Protein AF-0000000069874313 (afdb_homodimer)

Solvent-accessible surface area (backbone atoms only — not comparable to full-atom values): 11033 Å² total; per-residue (Å²): 116,42,43,82,48,43,82,88,44,32,58,64,68,41,37,63,24,93,46,32,26,40,39,36,34,32,48,93,88,35,65,58,28,60,68,40,44,64,53,50,30,48,47,20,62,75,30,59,95,45,34,47,32,27,35,31,48,39,85,84,27,51,66,56,29,59,58,68,33,55,81,59,71,20,27,37,36,34,29,44,77,50,20,69,47,32,40,43,64,44,78,65,54,65,68,60,51,48,63,70,46,53,86,66,100,116,43,42,80,46,43,82,88,44,33,57,66,69,45,36,63,24,94,48,31,27,38,39,36,34,32,47,92,87,34,66,58,26,59,67,38,43,64,51,51,28,48,48,20,61,75,29,57,93,48,33,46,31,28,34,31,49,38,86,85,26,50,66,57,28,58,59,68,36,54,82,58,72,19,28,38,38,34,28,44,77,50,20,68,48,32,41,42,66,45,79,64,53,65,68,59,52,50,63,70,46,54,86,64,98

Radius of gyration: 16.77 Å; Cα contacts (8 Å, |Δi|>4): 414; chains: 2; bounding box: 39×45×38 Å

Structure (mmCIF, N/CA/C/O backbone):
data_AF-0000000069874313-model_v1
#
loop_
_entity.id
_entity.type
_entity.pdbx_description
1 polymer Thioredoxin
#
loop_
_atom_site.group_PDB
_atom_site.id
_atom_site.type_symbol
_atom_site.label_atom_id
_atom_site.label_alt_id
_atom_site.label_comp_id
_atom_site.label_asym_id
_atom_site.label_entity_id
_atom_site.label_seq_id
_atom_site.pdbx_PDB_ins_code
_atom_site.Cartn_x
_atom_site.Cartn_y
_atom_site.Cartn_z
_atom_site.occupancy
_atom_site.B_iso_or_equiv
_atom_site.auth_seq_id
_atom_site.auth_comp_id
_atom_site.auth_asym_id
_atom_site.auth_atom_id
_atom_site.pdbx_PDB_model_num
ATOM 1 N N . MET A 1 1 ? -1.985 19.922 13.414 1 88.88 1 MET A N 1
ATOM 2 C CA . MET A 1 1 ? -2.658 19.438 12.219 1 88.88 1 MET A CA 1
ATOM 3 C C . MET A 1 1 ? -1.706 18.609 11.359 1 88.88 1 MET A C 1
ATOM 5 O O . MET A 1 1 ? -0.507 18.891 11.312 1 88.88 1 MET A O 1
ATOM 9 N N . ALA A 1 2 ? -2.141 17.625 10.844 1 95.88 2 ALA A N 1
ATOM 10 C CA . ALA A 1 2 ? -1.281 16.75 10.039 1 95.88 2 ALA A CA 1
ATOM 11 C C . ALA A 1 2 ? -0.849 17.453 8.758 1 95.88 2 ALA A C 1
ATOM 13 O O . ALA A 1 2 ? -1.537 18.359 8.273 1 95.88 2 ALA A O 1
ATOM 14 N N . ASN A 1 3 ? 0.256 17.125 8.211 1 98.44 3 ASN A N 1
ATOM 15 C CA . ASN A 1 3 ? 0.74 17.641 6.941 1 98.44 3 ASN A CA 1
ATOM 16 C C . ASN A 1 3 ? -0.204 17.297 5.793 1 98.44 3 ASN A C 1
ATOM 18 O O . ASN A 1 3 ? -0.891 16.281 5.84 1 98.44 3 ASN A O 1
ATOM 22 N N . VAL A 1 4 ? -0.192 18.234 4.84 1 98.44 4 VAL A N 1
ATOM 23 C CA . VAL A 1 4 ? -0.989 17.984 3.645 1 98.44 4 VAL A CA 1
ATOM 24 C C . VAL A 1 4 ? -0.072 17.625 2.477 1 98.44 4 VAL A C 1
ATOM 26 O O . VAL A 1 4 ? 0.787 18.422 2.088 1 98.44 4 VAL A O 1
ATOM 29 N N . PHE A 1 5 ? -0.215 16.469 1.985 1 98.75 5 PHE A N 1
ATOM 30 C CA . PHE A 1 5 ? 0.558 15.992 0.84 1 98.75 5 PHE A CA 1
ATOM 31 C C . PHE A 1 5 ? -0.282 16.031 -0.431 1 98.75 5 PHE A C 1
ATOM 33 O O . PHE A 1 5 ? -1.495 15.82 -0.387 1 98.75 5 PHE A O 1
ATOM 40 N N . SER A 1 6 ? 0.375 16.359 -1.524 1 98.56 6 SER A N 1
ATOM 41 C CA . SER A 1 6 ? -0.213 16.438 -2.857 1 98.56 6 SER A CA 1
ATOM 42 C C . SER A 1 6 ? 0.75 15.922 -3.92 1 98.56 6 SER A C 1
ATOM 44 O O . SER A 1 6 ? 1.909 15.625 -3.623 1 98.56 6 SER A O 1
ATOM 46 N N . GLU A 1 7 ? 0.287 15.742 -5.102 1 98 7 GLU A N 1
ATOM 47 C CA . GLU A 1 7 ? 1.144 15.359 -6.219 1 98 7 GLU A CA 1
ATOM 48 C C . GLU A 1 7 ? 2.297 16.344 -6.395 1 98 7 GLU A C 1
ATOM 50 O O . GLU A 1 7 ? 3.387 15.953 -6.82 1 98 7 GLU A O 1
ATOM 55 N N . ALA A 1 8 ? 2.152 17.594 -5.977 1 97.69 8 ALA A N 1
ATOM 56 C CA . ALA A 1 8 ? 3.148 18.656 -6.168 1 97.69 8 ALA A CA 1
ATOM 57 C C . ALA A 1 8 ? 4.305 18.5 -5.184 1 97.69 8 ALA A C 1
ATOM 59 O O . ALA A 1 8 ? 5.441 18.844 -5.496 1 97.69 8 ALA A O 1
ATOM 60 N N . ASN A 1 9 ? 4.059 17.984 -4.055 1 98.5 9 ASN A N 1
ATOM 61 C CA . ASN A 1 9 ? 5.109 18.016 -3.041 1 98.5 9 ASN A CA 1
ATOM 62 C C . ASN A 1 9 ? 5.445 16.625 -2.523 1 98.5 9 ASN A C 1
ATOM 64 O O . ASN A 1 9 ? 6.352 16.469 -1.703 1 98.5 9 ASN A O 1
ATOM 68 N N . PHE A 1 10 ? 4.77 15.656 -2.994 1 98.5 10 PHE A N 1
ATOM 69 C CA . PHE A 1 10 ? 4.867 14.305 -2.453 1 98.5 10 PHE A CA 1
ATOM 70 C C . PHE A 1 10 ? 6.301 13.805 -2.514 1 98.5 10 PHE A C 1
ATOM 72 O O . PHE A 1 10 ? 6.793 13.188 -1.562 1 98.5 10 PHE A O 1
ATOM 79 N N . GLU A 1 11 ? 7.02 13.945 -3.648 1 97.38 11 GLU A N 1
ATOM 80 C CA . GLU A 1 11 ? 8.398 13.5 -3.783 1 97.38 11 GLU A CA 1
ATOM 81 C C . GLU A 1 11 ? 9.281 14.094 -2.689 1 97.38 11 GLU A C 1
ATOM 83 O O . GLU A 1 11 ? 9.977 13.359 -1.975 1 97.38 11 GLU A O 1
ATOM 88 N N . ASP A 1 12 ? 9.297 15.328 -2.457 1 98.19 12 ASP A N 1
ATOM 89 C CA . ASP A 1 12 ? 10.156 16.031 -1.505 1 98.19 12 ASP A CA 1
ATOM 90 C C . ASP A 1 12 ? 9.742 15.727 -0.067 1 98.19 12 ASP A C 1
ATOM 92 O O . ASP A 1 12 ? 10.586 15.477 0.792 1 98.19 12 ASP A O 1
ATOM 96 N N . GLU A 1 13 ? 8.383 15.688 0.189 1 98.5 13 GLU A N 1
ATOM 97 C CA . GLU A 1 13 ? 7.898 15.602 1.564 1 98.5 13 GLU A CA 1
ATOM 98 C C . GLU A 1 13 ? 7.848 14.148 2.041 1 98.5 13 GLU A C 1
ATOM 100 O O . GLU A 1 13 ? 7.957 13.883 3.24 1 98.5 13 GLU A O 1
ATOM 105 N N . VAL A 1 14 ? 7.715 13.281 1.061 1 98.31 14 VAL A N 1
ATOM 106 C CA . VAL A 1 14 ? 7.469 11.898 1.468 1 98.31 14 VAL A CA 1
ATOM 107 C C . VAL A 1 14 ? 8.602 11.008 0.967 1 98.31 14 VAL A C 1
ATOM 109 O O . VAL A 1 14 ? 9.32 10.391 1.764 1 98.31 14 VAL A O 1
ATOM 112 N N . LEU A 1 15 ? 8.875 11.016 -0.323 1 96.75 15 LEU A N 1
ATOM 113 C CA . LEU A 1 15 ? 9.82 10.062 -0.895 1 96.75 15 LEU A CA 1
ATOM 114 C C . LEU A 1 15 ? 11.25 10.414 -0.505 1 96.75 15 LEU A C 1
ATOM 116 O O . LEU A 1 15 ? 12.078 9.523 -0.304 1 96.75 15 LEU A O 1
ATOM 120 N N . LYS A 1 16 ? 11.594 11.688 -0.357 1 97.69 16 LYS A N 1
ATOM 121 C CA . LYS A 1 16 ? 12.953 12.125 -0.055 1 97.69 16 LYS A CA 1
ATOM 122 C C . LYS A 1 16 ? 13.094 12.508 1.416 1 97.69 16 LYS A C 1
ATOM 124 O O . LYS A 1 16 ? 14.109 13.086 1.819 1 97.69 16 LYS A O 1
ATOM 129 N N . SER A 1 17 ? 12.039 12.203 2.156 1 98.19 17 SER A N 1
ATOM 130 C CA . SER A 1 17 ? 12.117 12.516 3.58 1 98.19 17 SER A CA 1
ATOM 131 C C . SER A 1 17 ? 13.242 11.742 4.258 1 98.19 17 SER A C 1
ATOM 133 O O . SER A 1 17 ? 13.445 10.562 3.975 1 98.19 17 SER A O 1
ATOM 135 N N . ASP A 1 18 ? 13.852 12.352 5.27 1 97.69 18 ASP A N 1
ATOM 136 C CA . ASP A 1 18 ? 14.938 11.734 6.023 1 97.69 18 ASP A CA 1
ATOM 137 C C . ASP A 1 18 ? 14.398 10.867 7.156 1 97.69 18 ASP A C 1
ATOM 139 O O . ASP A 1 18 ? 15.141 10.094 7.762 1 97.69 18 ASP A O 1
ATOM 143 N N . ILE A 1 19 ? 13.164 11.055 7.488 1 98.5 19 ILE A N 1
ATOM 144 C CA . ILE A 1 19 ? 12.516 10.25 8.516 1 98.5 19 ILE A CA 1
ATOM 145 C C . ILE A 1 19 ? 11.312 9.516 7.922 1 98.5 19 ILE A C 1
ATOM 147 O O . ILE A 1 19 ? 10.805 9.898 6.867 1 98.5 19 ILE A O 1
ATOM 151 N N . PRO A 1 20 ? 10.758 8.469 8.539 1 98.75 20 PRO A N 1
ATOM 152 C CA . PRO A 1 20 ? 9.562 7.773 8.039 1 98.75 20 PRO A CA 1
ATOM 153 C C . PRO A 1 20 ? 8.336 8.672 7.984 1 98.75 20 PRO A C 1
ATOM 155 O O . PRO A 1 20 ? 8.219 9.617 8.773 1 98.75 20 PRO A O 1
ATOM 158 N N . VAL A 1 21 ? 7.512 8.344 7.059 1 98.88 21 VAL A N 1
ATOM 159 C CA . VAL A 1 21 ? 6.305 9.148 6.879 1 98.88 21 VAL A CA 1
ATOM 160 C C . VAL A 1 21 ? 5.074 8.242 6.926 1 98.88 21 VAL A C 1
ATOM 162 O O . VAL A 1 21 ? 5.047 7.188 6.285 1 98.88 21 VAL A O 1
ATOM 165 N N . LEU A 1 22 ? 4.094 8.586 7.75 1 98.88 22 LEU A N 1
ATOM 166 C CA . LEU A 1 22 ? 2.752 8.008 7.703 1 98.88 22 LEU A CA 1
ATOM 167 C C . LEU A 1 22 ? 1.828 8.859 6.836 1 98.88 22 LEU A C 1
ATOM 169 O O . LEU A 1 22 ? 1.624 10.039 7.109 1 98.88 22 LEU A O 1
ATOM 173 N N . VAL A 1 23 ? 1.26 8.234 5.766 1 98.81 23 VAL A N 1
ATOM 174 C CA . VAL A 1 23 ? 0.388 8.938 4.828 1 98.81 23 VAL A CA 1
ATOM 175 C C . VAL A 1 23 ? -1.031 8.391 4.93 1 98.81 23 VAL A C 1
ATOM 177 O O . VAL A 1 23 ? -1.259 7.195 4.699 1 98.81 23 VAL A O 1
ATOM 180 N N . ASP A 1 24 ? -1.986 9.211 5.293 1 98.88 24 ASP A N 1
ATOM 181 C CA . ASP A 1 24 ? -3.404 8.875 5.355 1 98.88 24 ASP A CA 1
ATOM 182 C C . ASP A 1 24 ? -4.129 9.297 4.078 1 98.88 24 ASP A C 1
ATOM 184 O O . ASP A 1 24 ? -4.258 10.492 3.799 1 98.88 24 ASP A O 1
ATOM 188 N N . PHE A 1 25 ? -4.562 8.352 3.273 1 98.88 25 PHE A N 1
ATOM 189 C CA . PHE A 1 25 ? -5.438 8.625 2.139 1 98.88 25 PHE A CA 1
ATOM 190 C C . PHE A 1 25 ? -6.891 8.703 2.582 1 98.88 25 PHE A C 1
ATOM 192 O O . PHE A 1 25 ? -7.434 7.742 3.129 1 98.88 25 PHE A O 1
ATOM 199 N N . TRP A 1 26 ? -7.512 9.82 2.279 1 98.56 26 TRP A N 1
ATOM 200 C CA . TRP A 1 26 ? -8.828 10.125 2.832 1 98.56 26 TRP A CA 1
ATOM 201 C C . TRP A 1 26 ? -9.672 10.914 1.834 1 98.56 26 TRP A C 1
ATOM 203 O O . TRP A 1 26 ? -9.188 11.281 0.759 1 98.56 26 TRP A O 1
ATOM 213 N N . ALA A 1 27 ? -10.992 11.086 2.158 1 98.69 27 ALA A N 1
ATOM 214 C CA . ALA A 1 27 ? -11.914 11.969 1.449 1 98.69 27 ALA A CA 1
ATOM 215 C C . ALA A 1 27 ? -12.977 12.523 2.391 1 98.69 27 ALA A C 1
ATOM 217 O O . ALA A 1 27 ? -13.211 11.961 3.465 1 98.69 27 ALA A O 1
ATOM 218 N N . THR A 1 28 ? -13.57 13.633 1.955 1 97.56 28 THR A N 1
ATOM 219 C CA . THR A 1 28 ? -14.578 14.281 2.783 1 97.56 28 THR A CA 1
ATOM 220 C C . THR A 1 28 ? -15.836 13.43 2.877 1 97.56 28 THR A C 1
ATOM 222 O O . THR A 1 28 ? -16.562 13.508 3.867 1 97.56 28 THR A O 1
ATOM 225 N N . TRP A 1 29 ? -16.156 12.594 1.882 1 98.12 29 TRP A N 1
ATOM 226 C CA . TRP A 1 29 ? -17.375 11.797 1.797 1 98.12 29 TRP A CA 1
ATOM 227 C C . TRP A 1 29 ? -17.188 10.445 2.475 1 98.12 29 TRP A C 1
ATOM 229 O O . TRP A 1 29 ? -18.094 9.609 2.471 1 98.12 29 TRP A O 1
ATOM 239 N N . CYS A 1 30 ? -16.141 10.266 3.008 1 98.06 30 CYS A N 1
ATOM 240 C CA . CYS A 1 30 ? -15.844 8.977 3.621 1 98.06 30 CYS A CA 1
ATOM 241 C C . CYS A 1 30 ? -16.047 9.031 5.129 1 98.06 30 CYS A C 1
ATOM 243 O O . CYS A 1 30 ? -15.234 9.617 5.848 1 98.06 30 CYS A O 1
ATOM 245 N N . GLY A 1 31 ? -17 8.367 5.695 1 98.06 31 GLY A N 1
ATOM 246 C CA . GLY A 1 31 ? -17.344 8.367 7.109 1 98.06 31 GLY A CA 1
ATOM 247 C C . GLY A 1 31 ? -16.234 7.848 7.996 1 98.06 31 GLY A C 1
ATOM 248 O O . GLY A 1 31 ? -15.789 8.539 8.914 1 98.06 31 GLY A O 1
ATOM 249 N N . PRO A 1 32 ? -15.805 6.676 7.738 1 98.31 32 PRO A N 1
ATOM 250 C CA . PRO A 1 32 ? -14.688 6.16 8.531 1 98.31 32 PRO A CA 1
ATOM 251 C C . PRO A 1 32 ? -13.469 7.082 8.492 1 98.31 32 PRO A C 1
ATOM 253 O O . PRO A 1 32 ? -12.742 7.191 9.484 1 98.31 32 PRO A O 1
ATOM 256 N N . CYS A 1 33 ? -13.125 7.68 7.379 1 98.56 33 CYS A N 1
ATOM 257 C CA . CYS A 1 33 ? -12.031 8.641 7.309 1 98.56 33 CYS A CA 1
ATOM 258 C C . CYS A 1 33 ? -12.219 9.758 8.328 1 98.56 33 CYS A C 1
ATOM 260 O O . CYS A 1 33 ? -11.266 10.156 9.008 1 98.56 33 CYS A O 1
ATOM 262 N N . ARG A 1 34 ? -13.352 10.188 8.305 1 98 34 ARG A N 1
ATOM 263 C CA . ARG A 1 34 ? -13.633 11.25 9.266 1 98 34 ARG A CA 1
ATOM 264 C C . ARG A 1 34 ? -13.492 10.742 10.703 1 98 34 ARG A C 1
ATOM 266 O O . ARG A 1 34 ? -13.07 11.484 11.586 1 98 34 ARG A O 1
ATOM 273 N N . MET A 1 35 ? -13.805 9.523 10.93 1 97.69 35 MET A N 1
ATOM 274 C CA . MET A 1 35 ? -13.727 8.914 12.258 1 97.69 35 MET A CA 1
ATOM 275 C C . MET A 1 35 ? -12.281 8.859 12.742 1 97.69 35 MET A C 1
ATOM 277 O O . MET A 1 35 ? -12.008 9.078 13.93 1 97.69 35 MET A O 1
ATOM 281 N N . ILE A 1 36 ? -11.312 8.719 11.859 1 98.31 36 ILE A N 1
ATOM 282 C CA . ILE A 1 36 ? -9.945 8.531 12.328 1 98.31 36 ILE A CA 1
ATOM 283 C C . ILE A 1 36 ? -9.164 9.828 12.156 1 98.31 36 ILE A C 1
ATOM 285 O O . ILE A 1 36 ? -8.008 9.93 12.578 1 98.31 36 ILE A O 1
ATOM 289 N N . ALA A 1 37 ? -9.734 10.781 11.609 1 98.5 37 ALA A N 1
ATOM 290 C CA . ALA A 1 37 ? -9.055 12.047 11.352 1 98.5 37 ALA A CA 1
ATOM 291 C C . ALA A 1 37 ? -8.445 12.609 12.625 1 98.5 37 ALA A C 1
ATOM 293 O O . ALA A 1 37 ? -7.285 13.031 12.641 1 98.5 37 ALA A O 1
ATOM 294 N N . PRO A 1 38 ? -9.203 12.617 13.758 1 98.44 38 PRO A N 1
ATOM 295 C CA . PRO A 1 38 ? -8.586 13.156 14.977 1 98.44 38 PRO A CA 1
ATOM 296 C C . PRO A 1 38 ? -7.383 12.336 15.438 1 98.44 38 PRO A C 1
ATOM 298 O O . PRO A 1 38 ? -6.434 12.891 16 1 98.44 38 PRO A O 1
ATOM 301 N N . ILE A 1 39 ? -7.402 11.117 15.266 1 98.69 39 ILE A N 1
ATOM 302 C CA . ILE A 1 39 ? -6.281 10.25 15.602 1 98.69 39 ILE A CA 1
ATOM 303 C C . ILE A 1 39 ? -5.062 10.633 14.773 1 98.69 39 ILE A C 1
ATOM 305 O O . ILE A 1 39 ? -3.953 10.742 15.297 1 98.69 39 ILE A O 1
ATOM 309 N N . ILE A 1 40 ? -5.23 10.859 13.438 1 98.81 40 ILE A N 1
ATOM 310 C CA . ILE A 1 40 ? -4.148 11.25 12.539 1 98.81 40 ILE A CA 1
ATOM 311 C C . ILE A 1 40 ? -3.541 12.57 12.992 1 98.81 40 ILE A C 1
ATOM 313 O O . ILE A 1 40 ? -2.318 12.719 13.039 1 98.81 40 ILE A O 1
ATOM 317 N N . ASP A 1 41 ? -4.391 13.469 13.359 1 98.69 41 ASP A N 1
ATOM 318 C CA . ASP A 1 41 ? -3.908 14.758 13.836 1 98.69 41 ASP A CA 1
ATOM 319 C C . ASP A 1 41 ? -3.119 14.609 15.133 1 98.69 41 ASP A C 1
ATOM 321 O O . ASP A 1 41 ? -2.068 15.227 15.305 1 98.69 41 ASP A O 1
ATOM 325 N N . GLN A 1 42 ? -3.592 13.797 16.016 1 98.5 42 GLN A N 1
ATOM 326 C CA . GLN A 1 42 ? -2.9 13.555 17.281 1 98.5 42 GLN A CA 1
ATOM 327 C C . GLN A 1 42 ? -1.538 12.914 17.047 1 98.5 42 GLN A C 1
ATOM 329 O O . GLN A 1 42 ? -0.54 13.32 17.641 1 98.5 42 GLN A O 1
ATOM 334 N N . LEU A 1 43 ? -1.504 11.984 16.172 1 98.69 43 LEU A N 1
ATOM 335 C CA . LEU A 1 43 ? -0.247 11.305 15.867 1 98.69 43 LEU A CA 1
ATOM 336 C C . LEU A 1 43 ? 0.756 12.273 15.25 1 98.69 43 LEU A C 1
ATOM 338 O O . LEU A 1 43 ? 1.956 12.188 15.516 1 98.69 43 LEU A O 1
ATOM 342 N N . SER A 1 44 ? 0.266 13.141 14.359 1 98.69 44 SER A N 1
ATOM 343 C CA . SER A 1 44 ? 1.145 14.133 13.742 1 98.69 44 SER A CA 1
ATOM 344 C C . SER A 1 44 ? 1.855 14.969 14.797 1 98.69 44 SER A C 1
ATOM 346 O O . SER A 1 44 ? 3.047 15.258 14.672 1 98.69 44 SER A O 1
ATOM 348 N N . THR A 1 45 ? 1.171 15.273 15.828 1 98 45 THR A N 1
ATOM 349 C CA . THR A 1 45 ? 1.744 16.078 16.891 1 98 45 THR A CA 1
ATOM 350 C C . THR A 1 45 ? 2.65 15.242 17.781 1 98 45 THR A C 1
ATOM 352 O O . THR A 1 45 ? 3.793 15.617 18.047 1 98 45 THR A O 1
ATOM 355 N N . GLU A 1 46 ? 2.254 14.148 18.125 1 97.88 46 GLU A N 1
ATOM 356 C CA . GLU A 1 46 ? 2.943 13.312 19.109 1 97.88 46 GLU A CA 1
ATOM 357 C C . GLU A 1 46 ? 4.238 12.742 18.531 1 97.88 46 GLU A C 1
ATOM 359 O O . GLU A 1 46 ? 5.195 12.5 19.281 1 97.88 46 GLU A O 1
ATOM 364 N N . LEU A 1 47 ? 4.301 12.633 17.281 1 98.31 47 LEU A N 1
ATOM 365 C CA . LEU A 1 47 ? 5.438 11.938 16.688 1 98.31 47 LEU A CA 1
ATOM 366 C C . LEU A 1 47 ? 6.324 12.906 15.914 1 98.31 47 LEU A C 1
ATOM 368 O O . LEU A 1 47 ? 7.227 12.484 15.18 1 98.31 47 LEU A O 1
ATOM 372 N N . ALA A 1 48 ? 6.105 14.117 16.094 1 97.25 48 ALA A N 1
ATOM 373 C CA . ALA A 1 48 ? 6.898 15.141 15.414 1 97.25 48 ALA A CA 1
ATOM 374 C C . ALA A 1 48 ? 8.391 14.891 15.617 1 97.25 48 ALA A C 1
ATOM 376 O O . ALA A 1 48 ? 8.836 14.625 16.734 1 97.25 48 ALA A O 1
ATOM 377 N N . GLY A 1 49 ? 9.039 14.938 14.453 1 96.81 49 GLY A N 1
ATOM 378 C CA . GLY A 1 49 ? 10.477 14.758 14.516 1 96.81 49 GLY A CA 1
ATOM 379 C C . GLY A 1 49 ? 10.898 13.305 14.398 1 96.81 49 GLY A C 1
ATOM 380 O O . GLY A 1 49 ? 12.07 13.008 14.125 1 96.81 49 GLY A O 1
ATOM 381 N N . LYS A 1 50 ? 10.078 12.438 14.641 1 98 50 LYS A N 1
ATOM 382 C CA . LYS A 1 50 ? 10.375 11.008 14.562 1 98 50 LYS A CA 1
ATOM 383 C C . LYS A 1 50 ? 9.711 10.375 13.344 1 98 50 LYS A C 1
ATOM 385 O O . LYS A 1 50 ? 10.352 9.617 12.609 1 98 50 LYS A O 1
ATOM 390 N N . ILE A 1 51 ? 8.422 10.602 13.242 1 98.75 51 ILE A N 1
ATOM 391 C CA . ILE A 1 51 ? 7.613 10.18 12.102 1 98.75 51 ILE A CA 1
ATOM 392 C C . ILE A 1 51 ? 6.793 11.359 11.594 1 98.75 51 ILE A C 1
ATOM 394 O O . ILE A 1 51 ? 6.082 12.008 12.359 1 98.75 51 ILE A O 1
ATOM 398 N N . LYS A 1 52 ? 6.996 11.656 10.336 1 98.88 52 LYS A N 1
ATOM 399 C CA . LYS A 1 52 ? 6.164 12.672 9.703 1 98.88 52 LYS A CA 1
ATOM 400 C C . LYS A 1 52 ? 4.797 12.109 9.328 1 98.88 52 LYS A C 1
ATOM 402 O O . LYS A 1 52 ? 4.707 11.047 8.711 1 98.88 52 LYS A O 1
ATOM 407 N N . VAL A 1 53 ? 3.734 12.758 9.812 1 98.88 53 VAL A N 1
ATOM 408 C CA . VAL A 1 53 ? 2.373 12.289 9.578 1 98.88 53 VAL A CA 1
ATOM 409 C C . VAL A 1 53 ? 1.619 13.289 8.711 1 98.88 53 VAL A C 1
ATOM 411 O O . VAL A 1 53 ? 1.646 14.492 8.969 1 98.88 53 VAL A O 1
ATOM 414 N N . GLY A 1 54 ? 0.948 12.758 7.645 1 98.88 54 GLY A N 1
ATOM 415 C CA . GLY A 1 54 ? 0.189 13.648 6.777 1 98.88 54 GLY A CA 1
ATOM 416 C C . GLY A 1 54 ? -0.911 12.938 6.012 1 98.88 54 GLY A C 1
ATOM 417 O O . GLY A 1 54 ? -1.12 11.734 6.188 1 98.88 54 GLY A O 1
ATOM 418 N N . LYS A 1 55 ? -1.624 13.695 5.234 1 98.81 55 LYS A N 1
ATOM 419 C CA . LYS A 1 55 ? -2.838 13.203 4.59 1 98.81 55 LYS A CA 1
ATOM 420 C C . LYS A 1 55 ? -2.85 13.555 3.104 1 98.81 55 LYS A C 1
ATOM 422 O O . LYS A 1 55 ? -2.34 14.602 2.705 1 98.81 55 LYS A O 1
ATOM 427 N N . VAL A 1 56 ? -3.449 12.711 2.314 1 98.88 56 VAL A N 1
ATOM 428 C CA . VAL A 1 56 ? -3.684 12.898 0.887 1 98.88 56 VAL A CA 1
ATOM 429 C C . VAL A 1 56 ? -5.176 12.773 0.588 1 98.88 56 VAL A C 1
ATOM 431 O O . VAL A 1 56 ? -5.77 11.711 0.775 1 98.88 56 VAL A O 1
ATOM 434 N N . ASP A 1 57 ? -5.805 13.891 0.167 1 98.81 57 ASP A N 1
ATOM 435 C CA . ASP A 1 57 ? -7.18 13.852 -0.331 1 98.81 57 ASP A CA 1
ATOM 436 C C . ASP A 1 57 ? -7.246 13.188 -1.704 1 98.81 57 ASP A C 1
ATOM 438 O O . ASP A 1 57 ? -6.754 13.742 -2.691 1 98.81 57 ASP A O 1
ATOM 442 N N . VAL A 1 58 ? -7.914 12.039 -1.79 1 98.38 58 VAL A N 1
ATOM 443 C CA . VAL A 1 58 ? -7.84 11.227 -3.002 1 98.38 58 VAL A CA 1
ATOM 444 C C . VAL A 1 58 ? -8.617 11.906 -4.125 1 98.38 58 VAL A C 1
ATOM 446 O O . VAL A 1 58 ? -8.328 11.695 -5.305 1 98.38 58 VAL A O 1
ATOM 449 N N . ASP A 1 59 ? -9.633 12.711 -3.834 1 98.31 59 ASP A N 1
ATOM 450 C CA . ASP A 1 59 ? -10.383 13.422 -4.867 1 98.31 59 ASP A CA 1
ATOM 451 C C . ASP A 1 59 ? -9.516 14.477 -5.547 1 98.31 59 ASP A C 1
ATOM 453 O O . ASP A 1 59 ? -9.641 14.711 -6.75 1 98.31 59 ASP A O 1
ATOM 457 N N . ALA A 1 60 ? -8.648 15.102 -4.773 1 98.38 60 ALA A N 1
ATOM 458 C CA . ALA A 1 60 ? -7.785 16.156 -5.297 1 98.38 60 ALA A CA 1
ATOM 459 C C . ALA A 1 60 ? -6.488 15.578 -5.855 1 98.38 60 ALA A C 1
ATOM 461 O O . ALA A 1 60 ? -5.754 16.266 -6.57 1 98.38 60 ALA A O 1
ATOM 462 N N . ASN A 1 61 ? -6.152 14.352 -5.543 1 98.25 61 ASN A N 1
ATOM 463 C CA . ASN A 1 61 ? -4.891 13.711 -5.914 1 98.25 61 ASN A CA 1
ATOM 464 C C . ASN A 1 61 ? -5.105 12.281 -6.402 1 98.25 61 ASN A C 1
ATOM 466 O O . ASN A 1 61 ? -4.492 11.352 -5.883 1 98.25 61 ASN A O 1
ATOM 470 N N . ASN A 1 62 ? -5.961 12.156 -7.434 1 96.81 62 ASN A N 1
ATOM 471 C CA . ASN A 1 62 ? -6.328 10.844 -7.965 1 96.81 62 ASN A CA 1
ATOM 472 C C . ASN A 1 62 ? -5.113 10.109 -8.531 1 96.81 62 ASN A C 1
ATOM 474 O O . ASN A 1 62 ? -5.055 8.883 -8.492 1 96.81 62 ASN A O 1
ATOM 478 N N . GLY A 1 63 ? -4.129 10.859 -9.023 1 95.44 63 GLY A N 1
ATOM 479 C CA . GLY A 1 63 ? -2.912 10.25 -9.531 1 95.44 63 GLY A CA 1
ATOM 480 C C . GLY A 1 63 ? -2.115 9.516 -8.469 1 95.44 63 GLY A C 1
ATOM 481 O O . GLY A 1 63 ? -1.592 8.43 -8.711 1 95.44 63 GLY A O 1
ATOM 482 N N . LEU A 1 64 ? -2.021 10.086 -7.289 1 95.62 64 LEU A N 1
ATOM 483 C CA . LEU A 1 64 ? -1.319 9.445 -6.18 1 95.62 64 LEU A CA 1
ATOM 484 C C . LEU A 1 64 ? -2.045 8.18 -5.738 1 95.62 64 LEU A C 1
ATOM 486 O O . LEU A 1 64 ? -1.411 7.156 -5.48 1 95.62 64 LEU A O 1
ATOM 490 N N . ALA A 1 65 ? -3.439 8.312 -5.602 1 95 65 ALA A N 1
ATOM 491 C CA . ALA A 1 65 ? -4.227 7.137 -5.227 1 95 65 ALA A CA 1
ATOM 492 C C . ALA A 1 65 ? -4.004 5.992 -6.211 1 95 65 ALA A C 1
ATOM 494 O O . ALA A 1 65 ? -3.818 4.844 -5.801 1 95 65 ALA A O 1
ATOM 495 N N . ALA A 1 66 ? -3.996 6.344 -7.512 1 91.19 66 ALA A N 1
ATOM 496 C CA . ALA A 1 66 ? -3.766 5.348 -8.555 1 91.19 66 ALA A CA 1
ATOM 497 C C . ALA A 1 66 ? -2.357 4.77 -8.461 1 91.19 66 ALA A C 1
ATOM 499 O O . ALA A 1 66 ? -2.172 3.553 -8.531 1 91.19 66 ALA A O 1
ATOM 500 N N . THR A 1 67 ? -1.349 5.656 -8.242 1 90.38 67 THR A N 1
ATOM 501 C CA . THR A 1 67 ? 0.053 5.258 -8.172 1 90.38 67 THR A CA 1
ATOM 502 C C . THR A 1 67 ? 0.279 4.262 -7.039 1 90.38 67 THR A C 1
ATOM 504 O O . THR A 1 67 ? 0.987 3.266 -7.211 1 90.38 67 THR A O 1
ATOM 507 N N . TYR A 1 68 ? -0.366 4.371 -5.973 1 91.56 68 TYR A N 1
ATOM 508 C CA . TYR A 1 68 ? -0.115 3.559 -4.785 1 91.56 68 TYR A CA 1
ATOM 509 C C . TYR A 1 68 ? -1.192 2.494 -4.617 1 91.56 68 TYR A C 1
ATOM 511 O O . TYR A 1 68 ? -1.242 1.809 -3.596 1 91.56 68 TYR A O 1
ATOM 519 N N . GLY A 1 69 ? -2.098 2.441 -5.617 1 88.44 69 GLY A N 1
ATOM 520 C CA . GLY A 1 69 ? -3.088 1.378 -5.629 1 88.44 69 GLY A CA 1
ATOM 521 C C . GLY A 1 69 ? -4.141 1.529 -4.551 1 88.44 69 GLY A C 1
ATOM 522 O O . GLY A 1 69 ? -4.629 0.536 -4.008 1 88.44 69 GLY A O 1
ATOM 523 N N . VAL A 1 70 ? -4.449 2.688 -4.156 1 94.62 70 VAL A N 1
ATOM 524 C CA . VAL A 1 70 ? -5.457 2.957 -3.141 1 94.62 70 VAL A CA 1
ATOM 525 C C . VAL A 1 70 ? -6.848 2.918 -3.77 1 94.62 70 VAL A C 1
ATOM 527 O O . VAL A 1 70 ? -7.211 3.805 -4.547 1 94.62 70 VAL A O 1
ATOM 530 N N . ARG A 1 71 ? -7.578 1.97 -3.422 1 92.88 71 ARG A N 1
ATOM 531 C CA . ARG A 1 71 ? -8.93 1.81 -3.949 1 92.88 71 ARG A CA 1
ATOM 532 C C . ARG A 1 71 ? -9.969 1.945 -2.842 1 92.88 71 ARG A C 1
ATOM 534 O O . ARG A 1 71 ? -11.156 2.152 -3.117 1 92.88 71 ARG A O 1
ATOM 541 N N . THR A 1 72 ? -9.523 1.702 -1.633 1 95.62 72 THR A N 1
ATOM 542 C CA . THR A 1 72 ? -10.367 1.86 -0.456 1 95.62 72 THR A CA 1
ATOM 543 C C . THR A 1 72 ? -9.773 2.889 0.502 1 95.62 72 THR A C 1
ATOM 545 O O . THR A 1 72 ? -8.555 2.977 0.652 1 95.62 72 THR A O 1
ATOM 548 N N . ILE A 1 73 ? -10.664 3.654 0.993 1 97.94 73 ILE A N 1
ATOM 549 C CA . ILE A 1 73 ? -10.211 4.602 2.006 1 97.94 73 ILE A CA 1
ATOM 550 C C . ILE A 1 73 ? -11.047 4.441 3.273 1 97.94 73 ILE A C 1
ATOM 552 O O . ILE A 1 73 ? -12.219 4.059 3.209 1 97.94 73 ILE A O 1
ATOM 556 N N . PRO A 1 74 ? -10.453 4.766 4.449 1 98.62 74 PRO A N 1
ATOM 557 C CA . PRO A 1 74 ? -9.078 5.242 4.605 1 98.62 74 PRO A CA 1
ATOM 558 C C . PRO A 1 74 ? -8.039 4.152 4.344 1 98.62 74 PRO A C 1
ATOM 560 O O . PRO A 1 74 ? -8.297 2.973 4.594 1 98.62 74 PRO A O 1
ATOM 563 N N . THR A 1 75 ? -6.875 4.461 3.789 1 98.5 75 THR A N 1
ATOM 564 C CA . THR A 1 75 ? -5.652 3.672 3.682 1 98.5 75 THR A CA 1
ATOM 565 C C . THR A 1 75 ? -4.461 4.434 4.254 1 98.5 75 THR A C 1
ATOM 567 O O . THR A 1 75 ? -4.25 5.605 3.926 1 98.5 75 THR A O 1
ATOM 570 N N . LEU A 1 76 ? -3.75 3.773 5.125 1 98.56 76 LEU A N 1
ATOM 571 C CA . LEU A 1 76 ? -2.535 4.344 5.695 1 98.56 76 LEU A CA 1
ATOM 572 C C . LEU A 1 76 ? -1.296 3.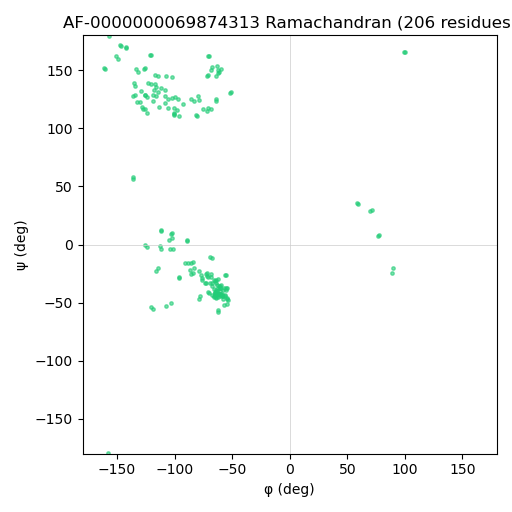641 5.156 1 98.56 76 LEU A C 1
ATOM 574 O O . LEU A 1 76 ? -1.207 2.412 5.195 1 98.56 76 LEU A O 1
ATOM 578 N N . LEU A 1 77 ? -0.346 4.469 4.645 1 98.06 77 LEU A N 1
ATOM 579 C CA . LEU A 1 77 ? 0.951 3.967 4.207 1 98.06 77 LEU A CA 1
ATOM 580 C C . LEU A 1 77 ? 2.062 4.457 5.129 1 98.06 77 LEU A C 1
ATOM 582 O O . LEU A 1 77 ? 2.07 5.617 5.535 1 98.06 77 LEU A O 1
ATOM 586 N N . ILE A 1 78 ? 2.969 3.561 5.516 1 98.38 78 ILE A N 1
ATOM 587 C CA . ILE A 1 78 ? 4.242 3.941 6.117 1 98.38 78 ILE A CA 1
ATOM 588 C C . ILE A 1 78 ? 5.352 3.869 5.07 1 98.38 78 ILE A C 1
ATOM 590 O O . ILE A 1 78 ? 5.633 2.799 4.527 1 98.38 78 ILE A O 1
ATOM 594 N N . ILE A 1 79 ? 5.973 5.035 4.793 1 97.81 79 ILE A N 1
ATOM 595 C CA . ILE A 1 79 ? 7 5.156 3.764 1 97.81 79 ILE A CA 1
ATOM 596 C C . ILE A 1 79 ? 8.32 5.594 4.398 1 97.81 79 ILE A C 1
ATOM 598 O O . ILE A 1 79 ? 8.344 6.516 5.219 1 97.81 79 ILE A O 1
ATOM 602 N N . LYS A 1 80 ? 9.352 4.898 4.113 1 97.19 80 LYS A N 1
ATOM 603 C CA . LYS A 1 80 ? 10.711 5.215 4.539 1 97.19 80 LYS A CA 1
ATOM 604 C C . LYS A 1 80 ? 11.703 5.027 3.396 1 97.19 80 LYS A C 1
ATOM 606 O O . LYS A 1 80 ? 11.672 4.012 2.701 1 97.19 80 LYS A O 1
ATOM 611 N N . ASP A 1 81 ? 12.5 6.109 3.176 1 94.5 81 ASP A N 1
ATOM 612 C CA . ASP A 1 81 ? 13.508 6.07 2.119 1 94.5 81 ASP A CA 1
ATOM 613 C C . ASP A 1 81 ? 12.867 5.812 0.759 1 94.5 81 ASP A C 1
ATOM 615 O O . ASP A 1 81 ? 13.383 5.027 -0.038 1 94.5 81 ASP A O 1
ATOM 619 N N . GLY A 1 82 ? 11.656 6.391 0.651 1 93.88 82 GLY A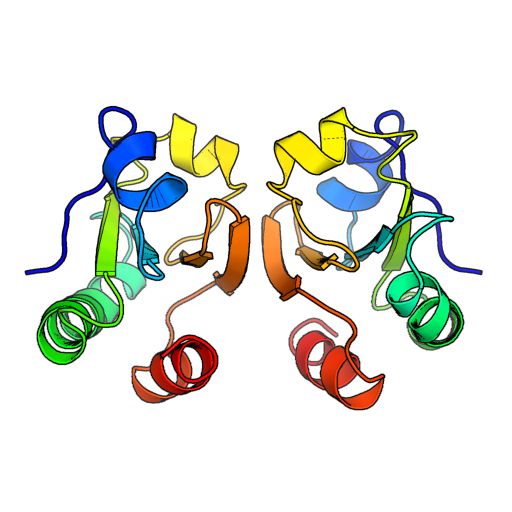 N 1
ATOM 620 C CA . GLY A 1 82 ? 10.953 6.336 -0.618 1 93.88 82 GLY A CA 1
ATOM 621 C C . GLY A 1 82 ? 10.305 4.988 -0.883 1 93.88 82 GLY A C 1
ATOM 622 O O . GLY A 1 82 ? 9.781 4.746 -1.974 1 93.88 82 GLY A O 1
ATOM 623 N N . GLU A 1 83 ? 10.289 4.074 0.09 1 94.25 83 GLU A N 1
ATOM 624 C CA . GLU A 1 83 ? 9.742 2.73 -0.051 1 94.25 83 GLU A CA 1
ATOM 625 C C . GLU A 1 83 ? 8.562 2.516 0.889 1 94.25 83 GLU A C 1
ATOM 627 O O . GLU A 1 83 ? 8.594 2.947 2.043 1 94.25 83 GLU A O 1
ATOM 632 N N . ILE A 1 84 ? 7.453 1.856 0.419 1 95.94 84 ILE A N 1
ATOM 633 C CA . ILE A 1 84 ? 6.336 1.481 1.279 1 95.94 84 ILE A CA 1
ATOM 634 C C . ILE A 1 84 ? 6.758 0.345 2.207 1 95.94 84 ILE A C 1
ATOM 636 O O . ILE A 1 84 ? 7.055 -0.761 1.749 1 95.94 84 ILE A O 1
ATOM 640 N N . MET A 1 85 ? 6.727 0.638 3.471 1 96.38 85 MET A N 1
ATOM 641 C CA . MET A 1 85 ? 7.18 -0.328 4.469 1 96.38 85 MET A CA 1
ATOM 642 C C . MET A 1 85 ? 6 -1.103 5.047 1 96.38 85 MET A C 1
ATOM 644 O O . MET A 1 85 ? 6.168 -2.217 5.547 1 96.38 85 MET A O 1
ATOM 648 N N . ASP A 1 86 ? 4.84 -0.461 5.055 1 96.31 86 ASP A N 1
ATOM 649 C CA . ASP A 1 86 ? 3.635 -1.061 5.621 1 96.31 86 ASP A CA 1
ATOM 650 C C . ASP A 1 86 ? 2.379 -0.364 5.102 1 96.31 86 ASP A C 1
ATOM 652 O O . ASP A 1 86 ? 2.436 0.792 4.676 1 96.31 86 ASP A O 1
ATOM 656 N N . THR A 1 87 ? 1.307 -1.076 5.031 1 96.81 87 THR A N 1
ATOM 657 C CA . THR A 1 87 ? 0.004 -0.595 4.586 1 96.81 87 THR A CA 1
ATOM 658 C C . THR A 1 87 ? -1.098 -1.065 5.531 1 96.81 87 THR A C 1
ATOM 660 O O . THR A 1 87 ? -1.09 -2.213 5.98 1 96.81 87 THR A O 1
ATOM 663 N N . MET A 1 88 ? -2.043 -0.182 5.887 1 96.31 88 MET A N 1
ATOM 664 C CA . MET A 1 88 ? -3.264 -0.483 6.629 1 96.31 88 MET A CA 1
ATOM 665 C C . MET A 1 88 ? -4.492 0.012 5.875 1 96.31 88 MET A C 1
ATOM 667 O O . MET A 1 88 ? -4.648 1.214 5.652 1 96.31 88 MET A O 1
ATOM 671 N N . VAL A 1 89 ? -5.367 -0.953 5.461 1 96.81 89 VAL A N 1
ATOM 672 C CA . VAL A 1 89 ? -6.582 -0.599 4.734 1 96.81 89 VAL A CA 1
ATOM 673 C C . VAL A 1 89 ? -7.777 -0.606 5.688 1 96.81 89 VAL A C 1
ATOM 675 O O . VAL A 1 89 ? -7.988 -1.574 6.422 1 96.81 89 VAL A O 1
ATOM 678 N N . GLY A 1 90 ? -8.523 0.458 5.734 1 95.88 90 GLY A N 1
ATOM 679 C CA . GLY A 1 90 ? -9.664 0.6 6.621 1 95.88 90 GLY A CA 1
ATOM 680 C C . GLY A 1 90 ? -9.352 1.401 7.871 1 95.88 90 GLY A C 1
ATOM 681 O O . GLY A 1 90 ? -8.188 1.642 8.188 1 95.88 90 GLY A O 1
ATOM 682 N N . ALA A 1 91 ? -10.414 1.793 8.547 1 96.31 91 ALA A N 1
ATOM 683 C CA . ALA A 1 91 ? -10.227 2.557 9.773 1 96.31 91 ALA A CA 1
ATOM 684 C C . ALA A 1 91 ? -9.508 1.723 10.836 1 96.31 91 ALA A C 1
ATOM 686 O O . ALA A 1 91 ? -9.906 0.589 11.117 1 96.31 91 ALA A O 1
ATOM 687 N N . SER A 1 92 ? -8.391 2.26 11.367 1 97.06 92 SER A N 1
ATOM 688 C CA . SER A 1 92 ? -7.594 1.623 12.406 1 97.06 92 SER A CA 1
ATOM 689 C C . SER A 1 92 ? -7.586 2.453 13.688 1 97.06 92 SER A C 1
ATOM 691 O O . SER A 1 92 ? -7.609 3.686 13.633 1 97.06 92 SER A O 1
ATOM 693 N N . SER A 1 93 ? -7.543 1.743 14.82 1 97.75 93 SER A N 1
ATOM 694 C CA . SER A 1 93 ? -7.438 2.439 16.094 1 97.75 93 SER A CA 1
ATOM 695 C C . SER A 1 93 ? -6.055 3.061 16.266 1 97.75 93 SER A C 1
ATOM 697 O O . SER A 1 93 ? -5.102 2.678 15.586 1 97.75 93 SER A O 1
ATOM 699 N N . LYS A 1 94 ? -6 3.953 17.156 1 97.94 94 LYS A N 1
ATOM 700 C CA . LYS A 1 94 ? -4.719 4.578 17.453 1 97.94 94 LYS A CA 1
ATOM 701 C C . LYS A 1 94 ? -3.689 3.541 17.891 1 97.94 94 LYS A C 1
ATOM 703 O O . LYS A 1 94 ? -2.537 3.576 17.453 1 97.94 94 LYS A O 1
ATOM 708 N N . ASP A 1 95 ? -4.145 2.666 18.75 1 98.12 95 ASP A N 1
ATOM 709 C CA . ASP A 1 95 ? -3.242 1.635 19.266 1 98.12 95 ASP A CA 1
ATOM 710 C C . ASP A 1 95 ? -2.717 0.757 18.125 1 98.12 95 ASP A C 1
ATOM 712 O O . ASP A 1 95 ? -1.531 0.423 18.094 1 98.12 95 ASP A O 1
ATOM 716 N N . ALA A 1 96 ? -3.561 0.391 17.234 1 97.12 96 ALA A N 1
ATOM 717 C CA . ALA A 1 96 ? -3.158 -0.44 16.109 1 97.12 96 ALA A CA 1
ATOM 718 C C . ALA A 1 96 ? -2.156 0.292 15.211 1 97.12 96 ALA A C 1
ATOM 720 O O . ALA A 1 96 ? -1.162 -0.292 14.773 1 97.12 96 ALA A O 1
ATOM 721 N N . ILE A 1 97 ? -2.418 1.576 14.938 1 98.44 97 ILE A N 1
ATOM 722 C CA . ILE A 1 97 ? -1.513 2.371 14.109 1 98.44 97 ILE A CA 1
ATOM 723 C C . ILE A 1 97 ? -0.154 2.482 14.797 1 98.44 97 ILE A C 1
ATOM 725 O O . ILE A 1 97 ? 0.886 2.273 14.172 1 98.44 97 ILE A O 1
ATOM 729 N N . MET A 1 98 ? -0.165 2.707 16.094 1 98.19 98 MET A N 1
ATOM 730 C CA . MET A 1 98 ? 1.076 2.871 16.844 1 98.19 98 MET A CA 1
ATOM 731 C C . MET A 1 98 ? 1.886 1.579 16.859 1 98.19 98 MET A C 1
ATOM 733 O O . MET A 1 98 ? 3.113 1.61 16.75 1 98.19 98 MET A O 1
ATOM 737 N N . GLN A 1 99 ? 1.214 0.481 16.969 1 96.69 99 GLN A N 1
ATOM 738 C CA . GLN A 1 99 ? 1.899 -0.807 16.922 1 96.69 99 GLN A CA 1
ATOM 739 C C . GLN A 1 99 ? 2.633 -1.001 15.602 1 96.69 99 GLN A C 1
ATOM 741 O O . GLN A 1 99 ? 3.748 -1.526 15.57 1 96.69 99 GLN A O 1
ATOM 746 N N . ARG A 1 100 ? 2.041 -0.476 14.516 1 96.69 100 ARG A N 1
ATOM 747 C CA . ARG A 1 100 ? 2.637 -0.628 13.188 1 96.69 100 ARG A CA 1
ATOM 748 C C . ARG A 1 100 ? 3.775 0.366 12.984 1 96.69 100 ARG A C 1
ATOM 750 O O . ARG A 1 100 ? 4.715 0.094 12.234 1 96.69 100 ARG A O 1
ATOM 757 N N . LEU A 1 101 ? 3.762 1.458 13.742 1 98.19 101 LEU A N 1
ATOM 758 C CA . LEU A 1 101 ? 4.754 2.512 13.578 1 98.19 101 LEU A CA 1
ATOM 759 C C . LEU A 1 101 ? 6 2.219 14.406 1 98.19 101 LEU A C 1
ATOM 761 O O . LEU A 1 101 ? 7.094 2.688 14.078 1 98.19 101 LEU A O 1
ATOM 765 N N . ARG A 1 102 ? 5.922 1.413 15.422 1 96.81 102 ARG A N 1
ATOM 766 C CA . ARG A 1 102 ? 6.957 1.223 16.438 1 96.81 102 ARG A CA 1
ATOM 767 C C . ARG A 1 102 ? 8.266 0.765 15.797 1 96.81 102 ARG A C 1
ATOM 769 O O . ARG A 1 102 ? 9.336 1.289 16.109 1 96.81 102 ARG A O 1
ATOM 776 N N . PRO A 1 103 ? 8.203 -0.106 14.797 1 95.31 103 PRO A N 1
ATOM 777 C CA . PRO A 1 103 ? 9.461 -0.589 14.219 1 95.31 103 PRO A CA 1
ATOM 778 C C . PRO A 1 103 ? 10.234 0.503 13.484 1 95.31 103 PRO A C 1
ATOM 780 O O . PRO A 1 103 ? 11.398 0.313 13.133 1 95.31 103 PRO A O 1
ATOM 783 N N . PHE A 1 104 ? 9.609 1.623 13.258 1 96.06 104 PHE A N 1
ATOM 784 C CA . PHE A 1 104 ? 10.234 2.633 12.414 1 96.06 104 PHE A CA 1
ATOM 785 C C . PHE A 1 104 ? 10.609 3.865 13.227 1 96.06 104 PHE A C 1
ATOM 787 O O . PHE A 1 104 ? 11.062 4.871 12.672 1 96.06 104 PHE A O 1
ATOM 794 N N . MET A 1 105 ? 10.289 3.84 14.523 1 91.94 105 MET A N 1
ATOM 795 C CA . MET A 1 105 ? 10.594 4.973 15.391 1 91.94 105 MET A CA 1
ATOM 796 C C . MET A 1 105 ? 12.016 4.879 15.93 1 91.94 105 MET A C 1
ATOM 798 O O . MET A 1 105 ? 12.578 3.787 16.031 1 91.94 105 MET A O 1
ATOM 802 N N . MET B 1 1 ? 5.242 -25.484 -5.711 1 88.38 1 MET B N 1
ATOM 803 C CA . MET B 1 1 ? 6.047 -24.312 -6.051 1 88.38 1 MET B CA 1
ATOM 804 C C . MET B 1 1 ? 5.176 -23.062 -6.16 1 88.38 1 MET B C 1
ATOM 806 O O . MET B 1 1 ? 4.016 -23.141 -6.562 1 88.38 1 MET B O 1
ATOM 810 N N . ALA B 1 2 ? 5.648 -22.031 -5.734 1 96.06 2 ALA B N 1
ATOM 811 C CA . ALA B 1 2 ? 4.855 -20.797 -5.766 1 96.06 2 ALA B CA 1
ATOM 812 C C . ALA B 1 2 ? 4.648 -20.312 -7.195 1 96.06 2 ALA B C 1
ATOM 814 O O . ALA B 1 2 ? 5.457 -20.609 -8.078 1 96.06 2 ALA B O 1
ATOM 815 N N . ASN B 1 3 ? 3.604 -19.672 -7.48 1 98.44 3 ASN B N 1
ATOM 816 C CA . ASN B 1 3 ? 3.33 -19.078 -8.789 1 98.44 3 ASN B CA 1
ATOM 817 C C . ASN B 1 3 ? 4.398 -18.062 -9.172 1 98.44 3 ASN B C 1
ATOM 819 O O . ASN B 1 3 ? 5 -17.438 -8.305 1 98.44 3 ASN B O 1
ATOM 823 N N . VAL B 1 4 ? 4.523 -18 -10.5 1 98.5 4 VAL B N 1
ATOM 824 C CA . VAL B 1 4 ? 5.457 -17 -11.016 1 98.5 4 VAL B CA 1
ATOM 825 C C . VAL B 1 4 ? 4.684 -15.859 -11.664 1 98.5 4 VAL B C 1
ATOM 827 O O . VAL B 1 4 ? 3.934 -16.062 -12.617 1 98.5 4 VAL B O 1
ATOM 830 N N . PHE B 1 5 ? 4.926 -14.773 -11.164 1 98.75 5 PHE B N 1
ATOM 831 C CA . PHE B 1 5 ? 4.285 -13.578 -11.703 1 98.75 5 PHE B CA 1
ATOM 832 C C . PHE B 1 5 ? 5.289 -12.727 -12.469 1 98.75 5 PHE B C 1
ATOM 834 O O . PHE B 1 5 ? 6.469 -12.672 -12.109 1 98.75 5 PHE B O 1
ATOM 841 N N . SER B 1 6 ? 4.785 -12.109 -13.539 1 98.56 6 SER B N 1
ATOM 842 C CA . SER B 1 6 ? 5.547 -11.234 -14.422 1 98.56 6 SER B CA 1
ATOM 843 C C . SER B 1 6 ? 4.711 -10.047 -14.891 1 98.56 6 SER B C 1
ATOM 845 O O . SER B 1 6 ? 3.51 -9.984 -14.617 1 98.56 6 SER B O 1
ATOM 847 N N . GLU B 1 7 ? 5.367 -9.102 -15.523 1 98.06 7 GLU B N 1
ATOM 848 C CA . GLU B 1 7 ? 4.641 -7.98 -16.109 1 98.06 7 GLU B CA 1
ATOM 849 C C . GLU B 1 7 ? 3.578 -8.461 -17.094 1 98.06 7 GLU B C 1
ATOM 851 O O . GLU B 1 7 ? 2.531 -7.824 -17.234 1 98.06 7 GLU B O 1
ATOM 856 N N . ALA B 1 8 ? 3.727 -9.625 -17.719 1 97.88 8 ALA B N 1
ATOM 857 C CA . ALA B 1 8 ? 2.83 -10.156 -18.75 1 97.88 8 ALA B CA 1
ATOM 858 C C . ALA B 1 8 ? 1.548 -10.703 -18.125 1 97.88 8 ALA B C 1
ATOM 860 O O . ALA B 1 8 ? 0.483 -10.656 -18.75 1 97.88 8 ALA B O 1
ATOM 861 N N . ASN B 1 9 ? 1.63 -11.156 -16.922 1 98.56 9 ASN B N 1
ATOM 862 C CA . ASN B 1 9 ? 0.461 -11.859 -16.406 1 98.56 9 ASN B CA 1
ATOM 863 C C . ASN B 1 9 ? -0.021 -11.266 -15.086 1 98.56 9 ASN B C 1
ATOM 865 O O . ASN B 1 9 ? -1.026 -11.703 -14.531 1 98.56 9 ASN B O 1
ATOM 869 N N . PHE B 1 10 ? 0.62 -10.281 -14.617 1 98.5 10 PHE B N 1
ATOM 870 C CA . PHE B 1 10 ? 0.374 -9.75 -13.289 1 98.5 10 PHE B CA 1
ATOM 871 C C . PHE B 1 10 ? -1.068 -9.273 -13.156 1 98.5 10 PHE B C 1
ATOM 873 O O . PHE B 1 10 ? -1.715 -9.523 -12.133 1 98.5 10 PHE B O 1
ATOM 880 N N . GLU B 1 11 ? -1.632 -8.578 -14.125 1 97.5 11 GLU B N 1
ATOM 881 C CA . GLU B 1 11 ? -3.01 -8.094 -14.078 1 97.5 11 GLU B CA 1
ATOM 882 C C . GLU B 1 11 ? -3.988 -9.25 -13.875 1 97.5 11 GLU B C 1
ATOM 884 O O . GLU B 1 11 ? -4.805 -9.227 -12.953 1 97.5 11 GLU B O 1
ATOM 889 N N . ASP B 1 12 ? -3.957 -10.234 -14.609 1 98.31 12 ASP B N 1
ATOM 890 C CA . ASP B 1 12 ? -4.891 -11.352 -14.578 1 98.31 12 ASP B CA 1
ATOM 891 C C . ASP B 1 12 ? -4.695 -12.203 -13.328 1 98.31 12 ASP B C 1
ATOM 893 O O . ASP B 1 12 ? -5.668 -12.602 -12.688 1 98.31 12 ASP B O 1
ATOM 897 N N . GLU B 1 13 ? -3.369 -12.445 -12.969 1 98.56 13 GLU B N 1
ATOM 898 C CA . GLU B 1 13 ? -3.08 -13.406 -11.906 1 98.56 13 GLU B CA 1
ATOM 899 C C . GLU B 1 13 ? -3.184 -12.758 -10.531 1 98.56 13 GLU B C 1
ATOM 901 O O . GLU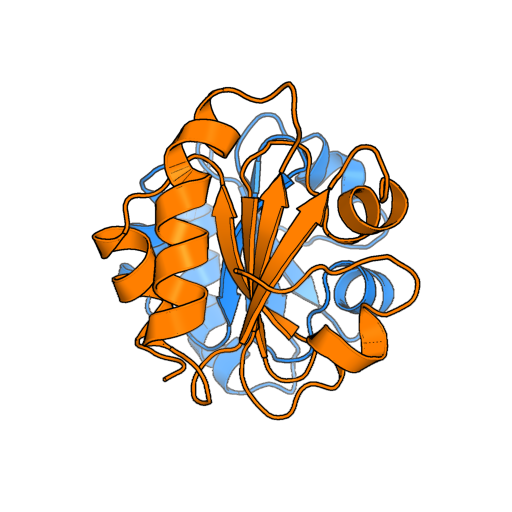 B 1 13 ? -3.467 -13.438 -9.539 1 98.56 13 GLU B O 1
ATOM 906 N N . VAL B 1 14 ? -3.006 -11.453 -10.508 1 98.31 14 VAL B N 1
ATOM 907 C CA . VAL B 1 14 ? -2.896 -10.812 -9.203 1 98.31 14 VAL B CA 1
ATOM 908 C C . VAL B 1 14 ? -4 -9.766 -9.047 1 98.31 14 VAL B C 1
ATOM 910 O O . VAL B 1 14 ? -4.855 -9.891 -8.164 1 98.31 14 VAL B O 1
ATOM 913 N N . LEU B 1 15 ? -4.09 -8.859 -9.977 1 96.88 15 LEU B N 1
ATOM 914 C CA . LEU B 1 15 ? -5.004 -7.738 -9.797 1 96.88 15 LEU B CA 1
ATOM 915 C C . LEU B 1 15 ? -6.453 -8.18 -9.977 1 96.88 15 LEU B C 1
ATOM 917 O O . LEU B 1 15 ? -7.352 -7.668 -9.305 1 96.88 15 LEU B O 1
ATOM 921 N N . LYS B 1 16 ? -6.719 -9.148 -10.852 1 97.81 16 LYS B N 1
ATOM 922 C CA . LYS B 1 16 ? -8.078 -9.594 -11.148 1 97.81 16 LYS B CA 1
ATOM 923 C C . LYS B 1 16 ? -8.391 -10.906 -10.445 1 97.81 16 LYS B C 1
ATOM 925 O O . LYS B 1 16 ? -9.406 -11.547 -10.727 1 97.81 16 LYS B O 1
ATOM 930 N N . SER B 1 17 ? -7.488 -11.281 -9.547 1 98.12 17 SER B N 1
ATOM 931 C CA . SER B 1 17 ? -7.734 -12.523 -8.812 1 98.12 17 SER B CA 1
ATOM 932 C C . SER B 1 17 ? -8.984 -12.414 -7.953 1 98.12 17 SER B C 1
ATOM 934 O O . SER B 1 17 ? -9.219 -11.391 -7.316 1 98.12 17 SER B O 1
ATOM 936 N N . ASP B 1 18 ? -9.719 -13.539 -7.828 1 97.69 18 ASP B N 1
ATOM 937 C CA . ASP B 1 18 ? -10.93 -13.602 -7.02 1 97.69 18 ASP B CA 1
ATOM 938 C C . ASP B 1 18 ? -10.602 -13.867 -5.551 1 97.69 18 ASP B C 1
ATOM 940 O O . ASP B 1 18 ? -11.461 -13.734 -4.68 1 97.69 18 ASP B O 1
ATOM 944 N N . ILE B 1 19 ? -9.445 -14.273 -5.266 1 98.5 19 ILE B N 1
ATOM 945 C CA . ILE B 1 19 ? -8.984 -14.516 -3.9 1 98.5 19 ILE B CA 1
ATOM 946 C C . ILE B 1 19 ? -7.766 -13.641 -3.607 1 98.5 19 ILE B C 1
ATOM 948 O O . ILE B 1 19 ? -7.102 -13.156 -4.531 1 98.5 19 ILE B O 1
ATOM 952 N N . PRO B 1 20 ? -7.336 -13.406 -2.398 1 98.69 20 PRO B N 1
ATOM 953 C CA . PRO B 1 20 ? -6.137 -12.633 -2.068 1 98.69 20 PRO B CA 1
ATOM 954 C C . PRO B 1 20 ? -4.855 -13.281 -2.594 1 98.69 20 PRO B C 1
ATOM 956 O O . PRO B 1 20 ? -4.793 -14.5 -2.74 1 98.69 20 PRO B O 1
ATOM 959 N N . VAL B 1 21 ? -3.949 -12.461 -2.805 1 98.81 21 VAL B N 1
ATOM 960 C CA . VAL B 1 21 ? -2.684 -12.945 -3.344 1 98.81 21 VAL B CA 1
ATOM 961 C C . VAL B 1 21 ? -1.526 -12.414 -2.498 1 98.81 21 VAL B C 1
ATOM 963 O O . VAL B 1 21 ? -1.481 -11.227 -2.166 1 98.81 21 VAL B O 1
ATOM 966 N N . LEU B 1 22 ? -0.663 -13.25 -2.15 1 98.88 22 LEU B N 1
ATOM 967 C CA . LEU B 1 22 ? 0.637 -12.898 -1.586 1 98.88 22 LEU B CA 1
ATOM 968 C C . LEU B 1 22 ? 1.715 -12.898 -2.664 1 98.88 22 LEU B C 1
ATOM 970 O O . LEU B 1 22 ? 1.948 -13.922 -3.316 1 98.88 22 LEU B O 1
ATOM 974 N N . VAL B 1 23 ? 2.408 -11.812 -2.783 1 98.88 23 VAL B N 1
ATOM 975 C CA . VAL B 1 23 ? 3.438 -11.664 -3.807 1 98.88 23 VAL B CA 1
ATOM 976 C C . VAL B 1 23 ? 4.793 -11.43 -3.146 1 98.88 23 VAL B C 1
ATOM 978 O O . VAL B 1 23 ? 4.973 -10.461 -2.406 1 98.88 23 VAL B O 1
ATOM 981 N N . ASP B 1 24 ? 5.738 -12.258 -3.441 1 98.88 24 ASP B N 1
ATOM 982 C CA . ASP B 1 24 ? 7.113 -12.156 -2.963 1 98.88 24 ASP B CA 1
ATOM 983 C C . ASP B 1 24 ? 8.023 -11.555 -4.031 1 98.88 24 ASP B C 1
ATOM 985 O O . ASP B 1 24 ? 8.266 -12.172 -5.07 1 98.88 24 ASP B O 1
ATOM 989 N N . PHE B 1 25 ? 8.539 -10.406 -3.822 1 98.88 25 PHE B N 1
ATOM 990 C CA . PHE B 1 25 ? 9.57 -9.812 -4.668 1 98.88 25 PHE B CA 1
ATOM 991 C C . PHE B 1 25 ? 10.961 -10.273 -4.234 1 98.88 25 PHE B C 1
ATOM 993 O O . PHE B 1 25 ? 11.367 -10.039 -3.096 1 98.88 25 PHE B O 1
ATOM 1000 N N . TRP B 1 26 ? 11.672 -10.82 -5.191 1 98.56 26 TRP B N 1
ATOM 1001 C CA . TRP B 1 26 ? 12.914 -11.508 -4.863 1 98.56 26 TRP B CA 1
ATOM 1002 C C . TRP B 1 26 ? 13.93 -11.367 -5.996 1 98.56 26 TRP B C 1
ATOM 1004 O O . TRP B 1 26 ? 13.617 -10.805 -7.047 1 98.56 26 TRP B O 1
ATOM 1014 N N . ALA B 1 27 ? 15.195 -11.836 -5.695 1 98.69 27 ALA B N 1
ATOM 1015 C CA . ALA B 1 27 ? 16.25 -11.984 -6.695 1 98.69 27 ALA B CA 1
ATOM 1016 C C . ALA B 1 27 ? 17.219 -13.102 -6.32 1 98.69 27 ALA B C 1
ATOM 1018 O O . ALA B 1 27 ? 17.266 -13.516 -5.16 1 98.69 27 ALA B O 1
ATOM 1019 N N . THR B 1 28 ? 17.938 -13.477 -7.414 1 97.62 28 THR B N 1
ATOM 1020 C CA . THR B 1 28 ? 18.859 -14.578 -7.191 1 97.62 28 THR B CA 1
ATOM 1021 C C . THR B 1 28 ? 20.031 -14.133 -6.336 1 97.62 28 THR B C 1
ATOM 1023 O O . THR B 1 28 ? 20.641 -14.938 -5.625 1 97.62 28 THR B O 1
ATOM 1026 N N . TRP B 1 29 ? 20.422 -12.922 -6.336 1 98.12 29 TRP B N 1
ATOM 1027 C CA . TRP B 1 29 ? 21.578 -12.375 -5.648 1 98.12 29 TRP B CA 1
ATOM 1028 C C . TRP B 1 29 ? 21.219 -11.93 -4.234 1 98.12 29 TRP B C 1
ATOM 1030 O O . TRP B 1 29 ? 22.062 -11.383 -3.518 1 98.12 29 TRP B O 1
ATOM 1040 N N . CYS B 1 30 ? 20.094 -12.156 -3.9 1 98.25 30 CYS B N 1
ATOM 1041 C CA . CYS B 1 30 ? 19.625 -11.711 -2.59 1 98.25 30 CYS B CA 1
ATOM 1042 C C . CYS B 1 30 ? 19.625 -12.859 -1.589 1 98.25 30 CYS B C 1
ATOM 1044 O O . CYS B 1 30 ? 18.781 -13.742 -1.646 1 98.25 30 CYS B O 1
ATOM 1046 N N . GLY B 1 31 ? 20.469 -12.859 -0.59 1 98.12 31 GLY B N 1
ATOM 1047 C CA . GLY B 1 31 ? 20.641 -13.906 0.404 1 98.12 31 GLY B CA 1
ATOM 1048 C C . GLY B 1 31 ? 19.391 -14.141 1.234 1 98.12 31 GLY B C 1
ATOM 1049 O O . GLY B 1 31 ? 18.859 -15.25 1.279 1 98.12 31 GLY B O 1
ATOM 1050 N N . PRO B 1 32 ? 18.922 -13.094 1.899 1 98.38 32 PRO B N 1
ATOM 1051 C CA . PRO B 1 32 ? 17.672 -13.25 2.66 1 98.38 32 PRO B CA 1
ATOM 1052 C C . PRO B 1 32 ? 16.531 -13.781 1.812 1 98.38 32 PRO B C 1
ATOM 1054 O O . PRO B 1 32 ? 15.688 -14.539 2.309 1 98.38 32 PRO B O 1
ATOM 1057 N N . CYS B 1 33 ? 16.375 -13.391 0.521 1 98.62 33 CYS B N 1
ATOM 1058 C CA . CYS B 1 33 ? 15.359 -13.93 -0.369 1 98.62 33 CYS B CA 1
ATOM 1059 C C . CYS B 1 33 ? 15.477 -15.445 -0.464 1 98.62 33 CYS B C 1
ATOM 1061 O O . CYS B 1 33 ? 14.461 -16.156 -0.416 1 98.62 33 CYS B O 1
ATOM 1063 N N . ARG B 1 34 ? 16.641 -15.781 -0.598 1 98 34 ARG B N 1
ATOM 1064 C CA . ARG B 1 34 ? 16.844 -17.219 -0.682 1 98 34 ARG B CA 1
ATOM 1065 C C . ARG B 1 34 ? 16.484 -17.906 0.634 1 98 34 ARG B C 1
ATOM 1067 O O . ARG B 1 34 ? 16 -19.047 0.639 1 98 34 ARG B O 1
ATOM 1074 N N . MET B 1 35 ? 16.656 -17.219 1.693 1 97.88 35 MET B N 1
ATOM 1075 C CA . MET B 1 35 ? 16.375 -17.766 3.016 1 97.88 35 MET B CA 1
ATOM 1076 C C . MET B 1 35 ? 14.875 -18 3.195 1 97.88 35 MET B C 1
ATOM 1078 O O . MET B 1 35 ? 14.461 -19 3.797 1 97.88 35 MET B O 1
ATOM 1082 N N . ILE B 1 36 ? 14.023 -17.188 2.613 1 98.31 36 ILE B N 1
ATOM 1083 C CA . ILE B 1 36 ? 12.602 -17.328 2.883 1 98.31 36 ILE B CA 1
ATOM 1084 C C . ILE B 1 36 ? 11.922 -18.047 1.721 1 98.31 36 ILE B C 1
ATOM 1086 O O . ILE B 1 36 ? 10.727 -18.344 1.782 1 98.31 36 ILE B O 1
ATOM 1090 N N . ALA B 1 37 ? 12.641 -18.328 0.731 1 98.5 37 ALA B N 1
ATOM 1091 C CA . ALA B 1 37 ? 12.078 -18.984 -0.451 1 98.5 37 ALA B CA 1
ATOM 1092 C C . ALA B 1 37 ? 11.336 -20.266 -0.074 1 98.5 37 ALA B C 1
ATOM 1094 O O . ALA B 1 37 ? 10.219 -20.5 -0.535 1 98.5 37 ALA B O 1
ATOM 1095 N N . PRO B 1 38 ? 11.93 -21.109 0.723 1 98.44 38 PRO B N 1
ATOM 1096 C CA . PRO B 1 38 ? 11.195 -22.328 1.072 1 98.44 38 PRO B CA 1
ATOM 1097 C C . PRO B 1 38 ? 9.898 -22.047 1.828 1 98.44 38 PRO B C 1
ATOM 1099 O O . PRO B 1 38 ? 8.922 -22.781 1.683 1 98.44 38 PRO B O 1
ATOM 1102 N N . ILE B 1 39 ? 9.852 -21.078 2.703 1 98.62 39 ILE B N 1
ATOM 1103 C CA . ILE B 1 39 ? 8.648 -20.672 3.412 1 98.62 39 ILE B CA 1
ATOM 1104 C C . ILE B 1 39 ? 7.574 -20.25 2.408 1 98.62 39 ILE B C 1
ATOM 1106 O O . ILE B 1 39 ? 6.414 -20.656 2.533 1 98.62 39 ILE B O 1
ATOM 1110 N N . ILE B 1 40 ? 7.91 -19.469 1.314 1 98.75 40 ILE B N 1
ATOM 1111 C CA . ILE B 1 40 ? 6.984 -19.016 0.284 1 98.75 40 ILE B CA 1
ATOM 1112 C C . ILE B 1 40 ? 6.395 -20.219 -0.449 1 98.75 40 ILE B C 1
ATOM 1114 O O . ILE B 1 40 ? 5.184 -20.281 -0.685 1 98.75 40 ILE B O 1
ATOM 1118 N N . ASP B 1 41 ? 7.293 -21.156 -0.731 1 98.69 41 ASP B N 1
ATOM 1119 C CA . ASP B 1 41 ? 6.832 -22.359 -1.408 1 98.69 41 ASP B CA 1
ATOM 1120 C C . ASP B 1 41 ? 5.871 -23.156 -0.526 1 98.69 41 ASP B C 1
ATOM 1122 O O . ASP B 1 41 ? 4.848 -23.641 -1.005 1 98.69 41 ASP B O 1
ATOM 1126 N N . GLN B 1 42 ? 6.168 -23.25 0.651 1 98.5 42 GLN B N 1
ATOM 1127 C CA . GLN B 1 42 ? 5.305 -23.953 1.587 1 98.5 42 GLN B CA 1
ATOM 1128 C C . GLN B 1 42 ? 3.951 -23.266 1.727 1 98.5 42 GLN B C 1
ATOM 1130 O O . GLN B 1 42 ? 2.91 -23.922 1.697 1 98.5 42 GLN B O 1
ATOM 1135 N N . LEU B 1 43 ? 3.938 -22 1.878 1 98.56 43 LEU B N 1
ATOM 1136 C CA . LEU B 1 43 ? 2.699 -21.234 1.996 1 98.56 43 LEU B CA 1
ATOM 1137 C C . LEU B 1 43 ? 1.846 -21.391 0.741 1 98.56 43 LEU B C 1
ATOM 1139 O O . LEU B 1 43 ? 0.616 -21.453 0.824 1 98.56 43 LEU B O 1
ATOM 1143 N N . SER B 1 44 ? 2.564 -21.391 -0.441 1 98.69 44 SER B N 1
ATOM 1144 C CA . SER B 1 44 ? 1.836 -21.578 -1.692 1 98.69 44 SER B CA 1
ATOM 1145 C C . SER B 1 44 ? 1.039 -22.875 -1.687 1 98.69 44 SER B C 1
ATOM 1147 O O . SER B 1 44 ? -0.105 -22.906 -2.145 1 98.69 44 SER B O 1
ATOM 1149 N N . THR B 1 45 ? 1.545 -23.828 -1.148 1 98 45 THR B N 1
ATOM 1150 C CA . THR B 1 45 ? 0.89 -25.125 -1.089 1 98 45 THR B CA 1
ATOM 1151 C C . THR B 1 45 ? -0.172 -25.156 0.006 1 98 45 THR B C 1
ATOM 1153 O O . THR B 1 45 ? -1.315 -25.547 -0.238 1 98 45 THR B O 1
ATOM 1156 N N . GLU B 1 46 ? 0.139 -24.703 1.115 1 97.81 46 GLU B N 1
ATOM 1157 C CA . GLU B 1 46 ? -0.724 -24.797 2.289 1 97.81 46 GLU B CA 1
ATOM 1158 C C . GLU B 1 46 ? -1.963 -23.922 2.143 1 97.81 46 GLU B C 1
ATOM 1160 O O . GLU B 1 46 ? -3.023 -24.234 2.684 1 97.81 46 GLU B O 1
ATOM 1165 N N . LEU B 1 47 ? -1.864 -22.938 1.375 1 98.19 47 LEU B N 1
ATOM 1166 C CA . LEU B 1 47 ? -2.949 -21.969 1.331 1 98.19 47 LEU B CA 1
ATOM 1167 C C . LEU B 1 47 ? -3.672 -22.016 -0.011 1 98.19 47 LEU B C 1
ATOM 1169 O O . LEU B 1 47 ? -4.492 -21.141 -0.313 1 98.19 47 LEU B O 1
ATOM 1173 N N . ALA B 1 48 ? -3.387 -22.984 -0.727 1 97.06 48 ALA B N 1
ATOM 1174 C CA . ALA B 1 48 ? -4.023 -23.156 -2.031 1 97.06 48 ALA B CA 1
ATOM 1175 C C . ALA B 1 48 ? -5.543 -23.062 -1.916 1 97.06 48 ALA B C 1
ATOM 1177 O O . ALA B 1 48 ? -6.145 -23.672 -1.025 1 97.06 48 ALA B O 1
ATOM 1178 N N . GLY B 1 49 ? -6.055 -22.203 -2.852 1 96.38 49 GLY B N 1
ATOM 1179 C CA . GLY B 1 49 ? -7.5 -22.047 -2.867 1 96.38 49 GLY B CA 1
ATOM 1180 C C . GLY B 1 49 ? -7.984 -20.938 -1.942 1 96.38 49 GLY B C 1
ATOM 1181 O O . GLY B 1 49 ? -9.117 -20.484 -2.062 1 96.38 49 GLY B O 1
ATOM 1182 N N . LYS B 1 50 ? -7.293 -20.594 -0.979 1 98 50 LYS B N 1
ATOM 1183 C CA . LYS B 1 50 ? -7.656 -19.547 -0.04 1 98 50 LYS B CA 1
ATOM 1184 C C . LYS B 1 50 ? -6.867 -18.266 -0.316 1 98 50 LYS B C 1
ATOM 1186 O O . LYS B 1 50 ? -7.441 -17.172 -0.36 1 98 50 LYS B O 1
ATOM 1191 N N . ILE B 1 51 ? -5.547 -18.391 -0.44 1 98.75 51 ILE B N 1
ATOM 1192 C CA . ILE B 1 51 ? -4.613 -17.328 -0.789 1 98.75 51 ILE B CA 1
ATOM 1193 C C . ILE B 1 51 ? -3.66 -17.812 -1.88 1 98.75 51 ILE B C 1
ATOM 1195 O O . ILE B 1 51 ? -3.031 -18.859 -1.741 1 98.75 51 ILE B O 1
ATOM 1199 N N . LYS B 1 52 ? -3.668 -17.125 -2.891 1 98.81 52 LYS B N 1
ATOM 1200 C CA . LYS B 1 52 ? -2.699 -17.406 -3.945 1 98.81 52 LYS B CA 1
ATOM 1201 C C . LYS B 1 52 ? -1.331 -16.812 -3.611 1 98.81 52 LYS B C 1
ATOM 1203 O O . LYS B 1 52 ? -1.226 -15.648 -3.242 1 98.81 52 LYS B O 1
ATOM 1208 N N . VAL B 1 53 ? -0.333 -17.656 -3.689 1 98.88 53 VAL B N 1
ATOM 1209 C CA . VAL B 1 53 ? 1.017 -17.234 -3.322 1 98.88 53 VAL B CA 1
ATOM 1210 C C . VAL B 1 53 ? 1.936 -17.328 -4.539 1 98.88 53 VAL B C 1
ATOM 1212 O O . VAL B 1 53 ? 1.942 -18.344 -5.238 1 98.88 53 VAL B O 1
ATOM 1215 N N . GLY B 1 54 ? 2.736 -16.25 -4.785 1 98.88 54 GLY B N 1
ATOM 1216 C CA . GLY B 1 54 ? 3.656 -16.266 -5.91 1 98.88 54 GLY B CA 1
ATOM 1217 C C . GLY B 1 54 ? 4.801 -15.289 -5.762 1 98.88 54 GLY B C 1
ATOM 1218 O O . GLY B 1 54 ? 4.914 -14.609 -4.742 1 98.88 54 GLY B O 1
ATOM 1219 N N . LYS B 1 55 ? 5.652 -15.266 -6.762 1 98.81 55 LYS B N 1
ATOM 1220 C CA . LYS B 1 55 ? 6.91 -14.531 -6.684 1 98.81 55 LYS B CA 1
ATOM 1221 C C . LYS B 1 55 ? 7.137 -13.695 -7.938 1 98.81 55 LYS B C 1
ATOM 1223 O O . LYS B 1 55 ? 6.738 -14.094 -9.031 1 98.81 55 LYS B O 1
ATOM 1228 N N . VAL B 1 56 ? 7.84 -12.625 -7.777 1 98.88 56 VAL B N 1
ATOM 1229 C CA . VAL B 1 56 ? 8.273 -11.734 -8.844 1 98.88 56 VAL B CA 1
ATOM 1230 C C . VAL B 1 56 ? 9.781 -11.516 -8.758 1 98.88 56 VAL B C 1
ATOM 1232 O O . VAL B 1 56 ? 10.281 -10.953 -7.777 1 98.88 56 VAL B O 1
ATOM 1235 N N . ASP B 1 57 ? 10.508 -11.969 -9.836 1 98.81 57 ASP B N 1
ATOM 1236 C CA . ASP B 1 57 ? 11.93 -11.656 -9.961 1 98.81 57 ASP B CA 1
ATOM 1237 C C . ASP B 1 57 ? 12.141 -10.211 -10.383 1 98.81 57 ASP B C 1
ATOM 1239 O O . ASP B 1 57 ? 11.812 -9.836 -11.516 1 98.81 57 ASP B O 1
ATOM 1243 N N . VAL B 1 58 ? 12.781 -9.43 -9.484 1 98.44 58 VAL B N 1
ATOM 1244 C CA . VAL B 1 58 ? 12.812 -7.992 -9.727 1 98.44 58 VAL B CA 1
ATOM 1245 C C . VAL B 1 58 ? 13.773 -7.684 -10.875 1 98.44 58 VAL B C 1
ATOM 1247 O O . VAL B 1 58 ? 13.625 -6.672 -11.562 1 98.44 58 VAL B O 1
ATOM 1250 N N . ASP B 1 59 ? 14.789 -8.539 -11.156 1 98.25 59 ASP B N 1
ATOM 1251 C CA . ASP B 1 59 ? 15.711 -8.32 -12.266 1 98.25 59 ASP B CA 1
ATOM 1252 C C . ASP B 1 59 ? 15 -8.5 -13.609 1 98.25 59 ASP B C 1
ATOM 1254 O O . ASP B 1 59 ? 15.305 -7.793 -14.57 1 98.25 59 ASP B O 1
ATOM 1258 N N . ALA B 1 60 ? 14.055 -9.375 -13.68 1 98.31 60 ALA B N 1
ATOM 1259 C CA . ALA B 1 60 ? 13.336 -9.664 -14.914 1 98.31 60 ALA B CA 1
ATOM 1260 C C . ALA B 1 60 ? 12.094 -8.789 -15.047 1 98.31 60 ALA B C 1
ATOM 1262 O O . ALA B 1 60 ? 11.492 -8.703 -16.125 1 98.31 60 ALA B O 1
ATOM 1263 N N . ASN B 1 61 ? 11.695 -8.172 -13.922 1 98.31 61 ASN B N 1
ATOM 1264 C CA . ASN B 1 61 ? 10.461 -7.402 -13.883 1 98.31 61 ASN B CA 1
ATOM 1265 C C . ASN B 1 61 ? 10.648 -6.078 -13.141 1 98.31 61 ASN B C 1
ATOM 1267 O O . ASN B 1 61 ? 9.914 -5.777 -12.203 1 98.31 61 ASN B O 1
ATOM 1271 N N . ASN B 1 62 ? 11.594 -5.293 -13.672 1 96.88 62 ASN B N 1
ATOM 1272 C CA . ASN B 1 62 ? 11.953 -4.0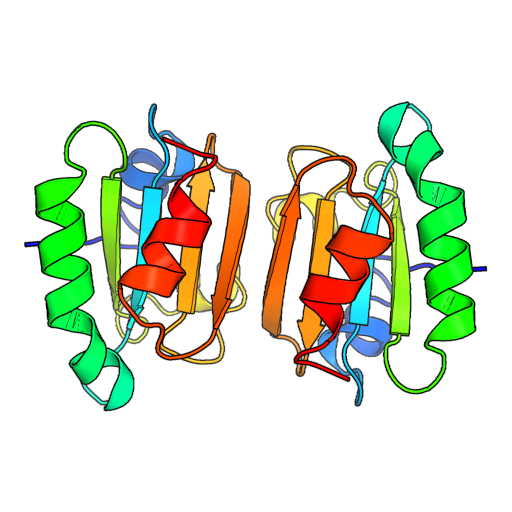31 -13.031 1 96.88 62 ASN B CA 1
ATOM 1273 C C . ASN B 1 62 ? 10.781 -3.051 -13.031 1 96.88 62 ASN B C 1
ATOM 1275 O O . ASN B 1 62 ? 10.648 -2.234 -12.117 1 96.88 62 ASN B O 1
ATOM 1279 N N . GLY B 1 63 ? 9.938 -3.156 -14.039 1 95.62 63 GLY B N 1
ATOM 1280 C CA . GLY B 1 63 ? 8.758 -2.305 -14.102 1 95.62 63 GLY B CA 1
ATOM 1281 C C . GLY B 1 63 ? 7.793 -2.537 -12.953 1 95.62 63 GLY B C 1
ATOM 1282 O O . GLY B 1 63 ? 7.242 -1.585 -12.398 1 95.62 63 GLY B O 1
ATOM 1283 N N . LEU B 1 64 ? 7.578 -3.785 -12.547 1 95.75 64 LEU B N 1
ATOM 1284 C CA . LEU B 1 64 ? 6.699 -4.109 -11.43 1 95.75 64 LEU B CA 1
ATOM 1285 C C . LEU B 1 64 ? 7.281 -3.604 -10.117 1 95.75 64 LEU B C 1
ATOM 1287 O O . LEU B 1 64 ? 6.562 -3.049 -9.281 1 95.75 64 LEU B O 1
ATOM 1291 N N . ALA B 1 65 ? 8.641 -3.842 -9.977 1 94.94 65 ALA B N 1
ATOM 1292 C CA . ALA B 1 65 ? 9.305 -3.355 -8.766 1 94.94 65 ALA B CA 1
ATOM 1293 C C . ALA B 1 65 ? 9.148 -1.845 -8.633 1 94.94 65 ALA B C 1
ATOM 1295 O O . ALA B 1 65 ? 8.836 -1.345 -7.547 1 94.94 65 ALA B O 1
ATOM 1296 N N . ALA B 1 66 ? 9.328 -1.18 -9.758 1 91.31 66 ALA B N 1
ATOM 1297 C CA . ALA B 1 66 ? 9.188 0.274 -9.766 1 91.31 66 ALA B CA 1
ATOM 1298 C C . ALA B 1 66 ? 7.746 0.683 -9.469 1 91.31 66 ALA B C 1
ATOM 1300 O O . ALA B 1 66 ? 7.504 1.572 -8.648 1 91.31 66 ALA B O 1
ATOM 1301 N N . THR B 1 67 ? 6.77 0.014 -10.078 1 90.69 67 THR B N 1
ATOM 1302 C CA . THR B 1 67 ? 5.352 0.323 -9.93 1 90.69 67 THR B CA 1
ATOM 1303 C C . THR B 1 67 ? 4.918 0.193 -8.469 1 90.69 67 THR B C 1
ATOM 1305 O O . THR B 1 67 ? 4.188 1.042 -7.957 1 90.69 67 THR B O 1
ATOM 1308 N N . TYR B 1 68 ? 5.438 -0.776 -7.73 1 91.69 68 TYR B N 1
ATOM 1309 C CA . TYR B 1 68 ? 4.988 -1.071 -6.375 1 91.69 68 TYR B CA 1
ATOM 1310 C C . TYR B 1 68 ? 5.961 -0.513 -5.344 1 91.69 68 TYR B C 1
ATOM 1312 O O . TYR B 1 68 ? 5.836 -0.789 -4.148 1 91.69 68 TYR B O 1
ATOM 1320 N N . GLY B 1 69 ? 7 0.251 -5.863 1 88.38 69 GLY B N 1
ATOM 1321 C CA . GLY B 1 69 ? 7.918 0.934 -4.969 1 88.38 69 GLY B CA 1
ATOM 1322 C C . GLY B 1 69 ? 8.828 -0.015 -4.211 1 88.38 69 GLY B C 1
ATOM 1323 O O . GLY B 1 69 ? 9.188 0.246 -3.059 1 88.38 69 GLY B O 1
ATOM 1324 N N . VAL B 1 70 ? 9.125 -1.142 -4.785 1 94.81 70 VAL B N 1
ATOM 1325 C CA . VAL B 1 70 ? 10 -2.123 -4.156 1 94.81 70 VAL B CA 1
ATOM 1326 C C . VAL B 1 70 ? 11.461 -1.72 -4.367 1 94.81 70 VAL B C 1
ATOM 1328 O O . VAL B 1 70 ? 11.969 -1.783 -5.488 1 94.81 70 VAL B O 1
ATOM 1331 N N . ARG B 1 71 ? 12.094 -1.322 -3.291 1 92.69 71 ARG B N 1
ATOM 1332 C CA . ARG B 1 71 ? 13.492 -0.908 -3.352 1 92.69 71 ARG B CA 1
ATOM 133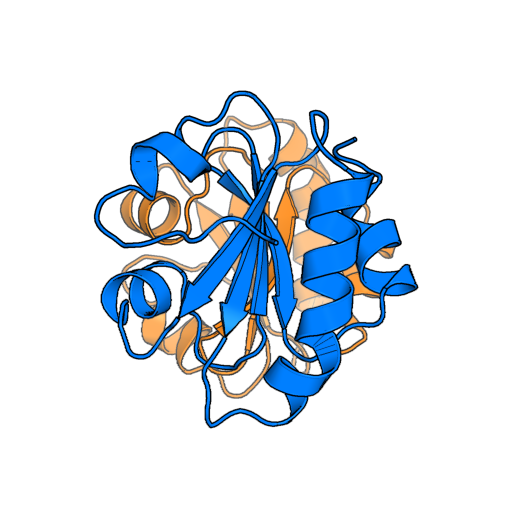3 C C . ARG B 1 71 ? 14.383 -1.862 -2.562 1 92.69 71 ARG B C 1
ATOM 1335 O O . ARG B 1 71 ? 15.602 -1.871 -2.738 1 92.69 71 ARG B O 1
ATOM 1342 N N . THR B 1 72 ? 13.727 -2.555 -1.698 1 95.81 72 THR B N 1
ATOM 1343 C CA . THR B 1 72 ? 14.414 -3.564 -0.901 1 95.81 72 THR B CA 1
ATOM 1344 C C . THR B 1 72 ? 13.758 -4.934 -1.079 1 95.81 72 THR B C 1
ATOM 1346 O O . THR B 1 72 ? 12.539 -5.031 -1.204 1 95.81 72 THR B O 1
ATOM 1349 N N . ILE B 1 73 ? 14.594 -5.875 -1.163 1 97.94 73 ILE B N 1
ATOM 1350 C CA . ILE B 1 73 ? 14.07 -7.234 -1.231 1 97.94 73 ILE B CA 1
ATOM 1351 C C . ILE B 1 73 ? 14.711 -8.094 -0.142 1 97.94 73 ILE B C 1
ATOM 1353 O O . ILE B 1 73 ? 15.852 -7.848 0.259 1 97.94 73 ILE B O 1
ATOM 1357 N N . PRO B 1 74 ? 13.953 -9.102 0.321 1 98.62 74 PRO B N 1
ATOM 1358 C CA . PRO B 1 74 ? 12.602 -9.469 -0.104 1 98.62 74 PRO B CA 1
ATOM 1359 C C . PRO B 1 74 ? 11.547 -8.469 0.365 1 98.62 74 PRO B C 1
ATOM 1361 O O . PRO B 1 74 ? 11.695 -7.852 1.42 1 98.62 74 PRO B O 1
ATOM 1364 N N . THR B 1 75 ? 10.5 -8.18 -0.356 1 98.5 75 THR B N 1
ATOM 1365 C CA . THR B 1 75 ? 9.258 -7.492 -0.024 1 98.5 75 THR B CA 1
ATOM 1366 C C . THR B 1 75 ? 8.055 -8.375 -0.344 1 98.5 75 THR B C 1
ATOM 1368 O O . THR B 1 75 ? 7.957 -8.93 -1.441 1 98.5 75 THR B O 1
ATOM 1371 N N . LEU B 1 76 ? 7.18 -8.57 0.647 1 98.56 76 LEU B N 1
ATOM 1372 C CA . LEU B 1 76 ? 5.934 -9.305 0.462 1 98.56 76 LEU B CA 1
ATOM 1373 C C . LEU B 1 76 ? 4.738 -8.359 0.439 1 98.56 76 LEU B C 1
ATOM 1375 O O . LEU B 1 76 ? 4.574 -7.539 1.344 1 98.56 76 LEU B O 1
ATOM 1379 N N . LEU B 1 77 ? 3.945 -8.453 -0.655 1 98.12 77 LEU B N 1
ATOM 1380 C CA . LEU B 1 77 ? 2.691 -7.719 -0.754 1 98.12 77 LEU B CA 1
ATOM 1381 C C . LEU B 1 77 ? 1.496 -8.656 -0.634 1 98.12 77 LEU B C 1
ATOM 1383 O O . LEU B 1 77 ? 1.499 -9.75 -1.207 1 98.12 77 LEU B O 1
ATOM 1387 N N . ILE B 1 78 ? 0.473 -8.32 0.195 1 98.38 78 ILE B N 1
ATOM 1388 C CA . ILE B 1 78 ? -0.846 -8.945 0.159 1 98.38 78 ILE B CA 1
ATOM 1389 C C . ILE B 1 78 ? -1.806 -8.078 -0.648 1 98.38 78 ILE B C 1
ATOM 1391 O O . ILE B 1 78 ? -2.074 -6.93 -0.28 1 98.38 78 ILE B O 1
ATOM 1395 N N . ILE B 1 79 ? -2.291 -8.602 -1.783 1 97.75 79 ILE B N 1
ATOM 1396 C CA . ILE B 1 79 ? -3.164 -7.883 -2.703 1 97.75 79 ILE B CA 1
ATOM 1397 C C . ILE B 1 79 ? -4.527 -8.57 -2.768 1 97.75 79 ILE B C 1
ATOM 1399 O O . ILE B 1 79 ? -4.609 -9.789 -2.889 1 97.75 79 ILE B O 1
ATOM 1403 N N . LYS B 1 80 ? -5.531 -7.875 -2.578 1 97.06 80 LYS B N 1
ATOM 1404 C CA . LYS B 1 80 ? -6.918 -8.32 -2.697 1 97.06 80 LYS B CA 1
ATOM 1405 C C . LYS B 1 80 ? -7.758 -7.309 -3.469 1 97.06 80 LYS B C 1
ATOM 1407 O O . LYS B 1 80 ? -7.695 -6.109 -3.199 1 97.06 80 LYS B O 1
ATOM 1412 N N . ASP B 1 81 ? -8.477 -7.809 -4.504 1 94.5 81 ASP B N 1
ATOM 1413 C CA . ASP B 1 81 ? -9.336 -6.953 -5.316 1 94.5 81 ASP B CA 1
ATOM 1414 C C . ASP B 1 81 ? -8.531 -5.824 -5.961 1 94.5 81 ASP B C 1
ATOM 1416 O O . ASP B 1 81 ? -8.984 -4.68 -5.996 1 94.5 81 ASP B O 1
ATOM 1420 N N . GLY B 1 82 ? -7.258 -6.242 -6.312 1 93.81 82 GLY B N 1
ATOM 1421 C CA . GLY B 1 82 ? -6.395 -5.324 -7.035 1 93.81 82 GLY B CA 1
ATOM 1422 C C . GLY B 1 82 ? -5.801 -4.242 -6.148 1 93.81 82 GLY B C 1
ATOM 1423 O O . GLY B 1 82 ? -5.148 -3.32 -6.637 1 93.81 82 GLY B O 1
ATOM 1424 N N . GLU B 1 83 ? -5.977 -4.289 -4.812 1 94.06 83 GLU B N 1
ATOM 1425 C CA . GLU B 1 83 ? -5.492 -3.297 -3.855 1 94.06 83 GLU B CA 1
ATOM 1426 C C . GLU B 1 83 ? -4.465 -3.904 -2.904 1 94.06 83 GLU B C 1
ATOM 1428 O O . GLU B 1 83 ? -4.629 -5.039 -2.449 1 94.06 83 GLU B O 1
ATOM 1433 N N . ILE B 1 84 ? -3.344 -3.189 -2.656 1 95.88 84 ILE B N 1
ATOM 1434 C CA . ILE B 1 84 ? -2.381 -3.615 -1.646 1 95.88 84 ILE B CA 1
ATOM 1435 C C . ILE B 1 84 ? -2.998 -3.48 -0.255 1 95.88 84 ILE B C 1
ATOM 1437 O O . ILE B 1 84 ? -3.305 -2.373 0.189 1 95.88 84 ILE B O 1
ATOM 1441 N N . MET B 1 85 ? -3.16 -4.586 0.449 1 96.31 85 MET B N 1
ATOM 1442 C CA . MET B 1 85 ? -3.797 -4.625 1.763 1 96.31 85 MET B CA 1
ATOM 1443 C C . MET B 1 85 ? -2.754 -4.586 2.875 1 96.31 85 MET B C 1
ATOM 1445 O O . MET B 1 85 ? -3.057 -4.188 4 1 96.31 85 MET B O 1
ATOM 1449 N N . ASP B 1 86 ? -1.529 -5.109 2.541 1 96.44 86 ASP B N 1
ATOM 1450 C CA . ASP B 1 86 ? -0.448 -5.176 3.518 1 96.44 86 ASP B CA 1
ATOM 1451 C C . ASP B 1 86 ? 0.906 -5.34 2.83 1 96.44 86 ASP B C 1
ATOM 1453 O O . ASP B 1 86 ? 0.978 -5.812 1.693 1 96.44 86 ASP B O 1
ATOM 1457 N N . THR B 1 87 ? 1.897 -4.891 3.441 1 96.81 87 THR B N 1
ATOM 1458 C CA . THR B 1 87 ? 3.275 -4.965 2.967 1 96.81 87 THR B CA 1
ATOM 1459 C C . THR B 1 87 ? 4.215 -5.391 4.094 1 96.81 87 THR B C 1
ATOM 1461 O O . THR B 1 87 ? 4.074 -4.93 5.23 1 96.81 87 THR B O 1
ATOM 1464 N N . MET B 1 88 ? 5.168 -6.258 3.797 1 96.38 88 MET B N 1
ATOM 1465 C CA . MET B 1 88 ? 6.262 -6.66 4.68 1 96.38 88 MET B CA 1
ATOM 1466 C C . MET B 1 88 ? 7.609 -6.527 3.975 1 96.38 88 MET B C 1
ATOM 1468 O O . MET B 1 88 ? 7.855 -7.195 2.971 1 96.38 88 MET B O 1
ATOM 1472 N N . VAL B 1 89 ? 8.477 -5.66 4.516 1 96.81 89 VAL B N 1
ATOM 1473 C CA . VAL B 1 89 ? 9.797 -5.445 3.93 1 96.81 89 VAL B CA 1
ATOM 1474 C C . VAL B 1 89 ? 10.852 -6.191 4.742 1 96.81 89 VAL B C 1
ATOM 1476 O O . VAL B 1 89 ? 10.906 -6.062 5.965 1 96.81 89 VAL B O 1
ATOM 1479 N N . GLY B 1 90 ? 11.633 -7.004 4.086 1 96.12 90 GLY B N 1
ATOM 1480 C CA . GLY B 1 90 ? 12.656 -7.809 4.742 1 96.12 90 GLY B CA 1
ATOM 1481 C C . GLY B 1 90 ? 12.227 -9.242 4.965 1 96.12 90 GLY B C 1
ATOM 1482 O O . GLY B 1 90 ? 11.039 -9.57 4.844 1 96.12 90 GLY B O 1
ATOM 1483 N N . ALA B 1 91 ? 13.164 -10.055 5.273 1 96.88 91 ALA B N 1
ATOM 1484 C CA . ALA B 1 91 ? 12.859 -11.461 5.523 1 96.88 91 ALA B CA 1
ATOM 1485 C C . ALA B 1 91 ? 11.961 -11.625 6.746 1 96.88 91 ALA B C 1
ATOM 1487 O O . ALA B 1 91 ? 12.266 -11.086 7.816 1 96.88 91 ALA B O 1
ATOM 1488 N N . SER B 1 92 ? 10.797 -12.273 6.613 1 97.06 92 SER B N 1
ATOM 1489 C CA . SER B 1 92 ? 9.828 -12.547 7.668 1 97.06 92 SER B CA 1
ATOM 1490 C C . SER B 1 92 ? 9.703 -14.039 7.934 1 97.06 92 SER B C 1
ATOM 1492 O O . SER B 1 92 ? 9.82 -14.852 7.016 1 97.06 92 SER B O 1
ATOM 1494 N N . SER B 1 93 ? 9.492 -14.367 9.148 1 97.69 93 SER B N 1
ATOM 1495 C CA . SER B 1 93 ? 9.258 -15.773 9.492 1 97.69 93 SER B CA 1
ATOM 1496 C C . SER B 1 93 ? 7.902 -16.25 8.977 1 97.69 93 SER B C 1
ATOM 1498 O O . SER B 1 93 ? 7.027 -15.438 8.672 1 97.69 93 SER B O 1
ATOM 1500 N N . LYS B 1 94 ? 7.77 -17.531 8.914 1 98.06 94 LYS B N 1
ATOM 1501 C CA . LYS B 1 94 ? 6.492 -18.109 8.492 1 98.06 94 LYS B CA 1
ATOM 1502 C C . LYS B 1 94 ? 5.359 -17.656 9.406 1 98.06 94 LYS B C 1
ATOM 1504 O O . LYS B 1 94 ? 4.281 -17.297 8.93 1 98.06 94 LYS B O 1
ATOM 1509 N N . ASP B 1 95 ? 5.637 -17.688 10.727 1 98.06 95 ASP B N 1
ATOM 1510 C CA . ASP B 1 95 ? 4.617 -17.297 11.695 1 98.06 95 ASP B CA 1
ATOM 1511 C C . ASP B 1 95 ? 4.203 -15.836 11.5 1 98.06 95 ASP B C 1
ATOM 1513 O O . ASP B 1 95 ? 3.016 -15.508 11.562 1 98.06 95 ASP B O 1
ATOM 1517 N N . ALA B 1 96 ? 5.133 -14.992 11.281 1 97.12 96 ALA B N 1
ATOM 1518 C CA . ALA B 1 96 ? 4.84 -13.578 11.07 1 97.12 96 ALA B CA 1
ATOM 1519 C C . ALA B 1 96 ? 4.012 -13.367 9.805 1 97.12 96 ALA B C 1
ATOM 1521 O O . ALA B 1 96 ? 3.055 -12.594 9.805 1 97.12 96 ALA B O 1
ATOM 1522 N N . ILE B 1 97 ? 4.414 -14.055 8.703 1 98.44 97 ILE B N 1
ATOM 1523 C CA . ILE B 1 97 ? 3.674 -13.961 7.445 1 98.44 97 ILE B CA 1
ATOM 1524 C C . ILE B 1 97 ? 2.246 -14.453 7.648 1 98.44 97 ILE B C 1
ATOM 1526 O O . ILE B 1 97 ? 1.288 -13.797 7.234 1 98.44 97 ILE B O 1
ATOM 1530 N N . MET B 1 98 ? 2.051 -15.578 8.352 1 98.19 98 MET B N 1
ATOM 1531 C CA . MET B 1 98 ? 0.735 -16.172 8.578 1 98.19 98 MET B CA 1
ATOM 1532 C C . MET B 1 98 ? -0.141 -15.234 9.414 1 98.19 98 MET B C 1
ATOM 1534 O O . MET B 1 98 ? -1.34 -15.117 9.156 1 98.19 98 MET B O 1
ATOM 1538 N N . GLN B 1 99 ? 0.446 -14.609 10.359 1 96.44 99 GLN B N 1
ATOM 1539 C CA . GLN B 1 99 ? -0.303 -13.672 11.188 1 96.44 99 GLN B CA 1
ATOM 1540 C C . GLN B 1 99 ? -0.862 -12.523 10.344 1 96.44 99 GLN B C 1
ATOM 1542 O O . GLN B 1 99 ? -1.99 -12.078 10.562 1 96.44 99 GLN B O 1
ATOM 1547 N N . ARG B 1 100 ? -0.102 -12.102 9.352 1 96.75 100 ARG B N 1
ATOM 1548 C CA . ARG B 1 100 ? -0.525 -11 8.484 1 96.75 100 ARG B CA 1
ATOM 1549 C C . ARG B 1 100 ? -1.569 -11.469 7.477 1 96.75 100 ARG B C 1
ATOM 1551 O O . ARG B 1 100 ? -2.416 -10.688 7.047 1 96.75 100 ARG B O 1
ATOM 1558 N N . LEU B 1 101 ? -1.543 -12.805 7.141 1 98.19 101 LEU B N 1
ATOM 1559 C CA . LEU B 1 101 ? -2.441 -13.359 6.133 1 98.19 101 LEU B CA 1
ATOM 1560 C C . LEU B 1 101 ? -3.803 -13.688 6.738 1 98.19 101 LEU B C 1
ATOM 1562 O O .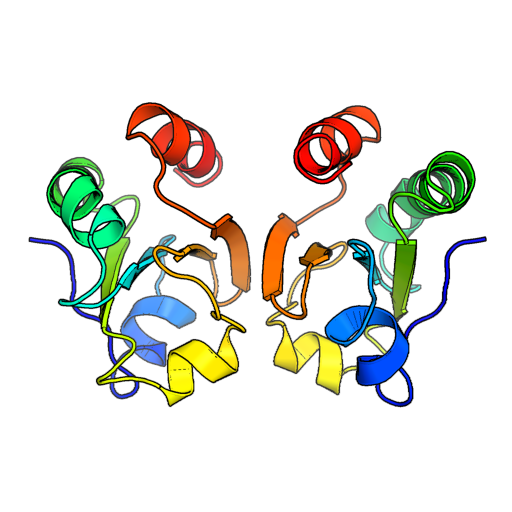 LEU B 1 101 ? -4.812 -13.711 6.031 1 98.19 101 LEU B O 1
ATOM 1566 N N . ARG B 1 102 ? -3.959 -13.852 8.062 1 96.44 102 ARG B N 1
ATOM 1567 C CA . ARG B 1 102 ? -5.129 -14.391 8.742 1 96.44 102 ARG B CA 1
ATOM 1568 C C . ARG B 1 102 ? -6.367 -13.547 8.469 1 96.44 102 ARG B C 1
ATOM 1570 O O . ARG B 1 102 ? -7.434 -14.078 8.156 1 96.44 102 ARG B O 1
ATOM 1577 N N . PRO B 1 103 ? -6.215 -12.234 8.398 1 94.88 103 PRO B N 1
ATOM 1578 C CA . PRO B 1 103 ? -7.41 -11.414 8.195 1 94.88 103 PRO B CA 1
ATOM 1579 C C . PRO B 1 103 ? -8.016 -11.57 6.805 1 94.88 103 PRO B C 1
ATOM 1581 O O . PRO B 1 103 ? -9.133 -11.109 6.555 1 94.88 103 PRO B O 1
ATOM 1584 N N . PHE B 1 104 ? -7.297 -12.211 5.938 1 95.75 104 PHE B N 1
ATOM 1585 C CA . PHE B 1 104 ? -7.738 -12.258 4.551 1 95.75 104 PHE B CA 1
ATOM 1586 C C . PHE B 1 104 ? -8.148 -13.672 4.156 1 95.75 104 PHE B C 1
ATOM 1588 O O . PHE B 1 104 ? -8.461 -13.93 2.992 1 95.75 104 PHE B O 1
ATOM 1595 N N . MET B 1 105 ? -7.977 -14.641 5.074 1 91.69 105 MET B N 1
ATOM 1596 C CA . MET B 1 105 ? -8.32 -16.031 4.805 1 91.69 105 MET B CA 1
ATOM 1597 C C . MET B 1 105 ? -9.812 -16.281 5.039 1 91.69 105 MET B C 1
ATOM 1599 O O . MET B 1 105 ? -10.445 -15.57 5.824 1 91.69 105 MET B O 1
#

InterPro domains:
  IPR005746 Thioredoxin [PIRSF000077] (3-101)
  IPR005746 Thioredoxin [TIGR01068] (6-102)
  IPR013766 Thioredoxin domain 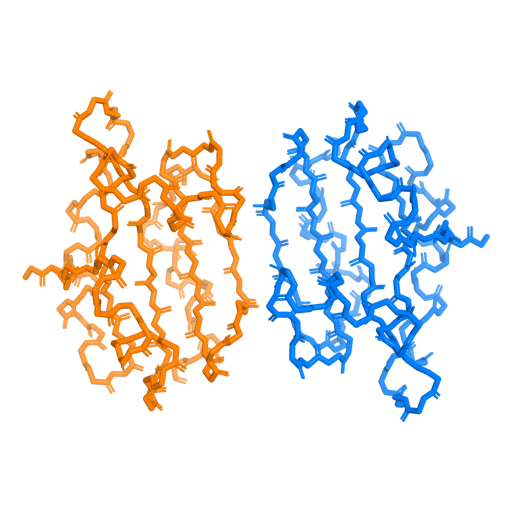[PF00085] (4-101)
  IPR013766 Thioredoxin domain [PS51352] (1-105)
  IPR017937 Thioredoxin, conserved site [PS00194] (22-40)
  IPR036249 Thioredoxin-like superfamily [SSF52833] (5-103)

Foldseek 3Di:
DADEDAPVCCCPVAQVDQAKEKEWEDEPPDDLRVVCVVLLVVCCVVCPPHYHGHYYDCVRHVVVCVVVVPPAPGKIFIGDNNHTPDIDGTRDDSVVVCVVCVVRD/DADEDAPVCCCPPAQVDQAKEKEWEDEPPDDLRVVCVVLLVVCCVVCPPHYHGHYYDCVRHVVVCVVVVPPAPGKMFIGDNNDTPDIDGTRDDSVVVCVVCVVRD

Nearest PDB structures (foldseek):
  2yj7-assembly2_B  TM=9.819E-01  e=2.421E-15  synthetic 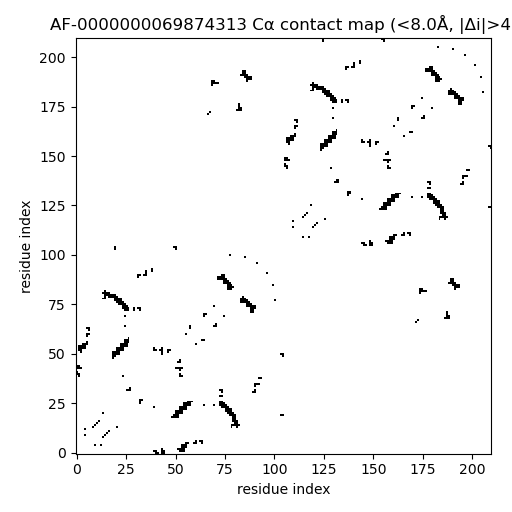construct
  2puk-assembly2_G  TM=9.844E-01  e=3.183E-14  Spinacia oleracea
  2o8v-assembly1_B  TM=9.548E-01  e=6.965E-15  Escherichia coli
  1zzy-assembly2_B  TM=9.466E-01  e=6.520E-15  Escherichia coli
  3dxb-assembly2_D  TM=9.580E-01  e=1.876E-14  Escherichia coli O157:H7

Secondary structure (DSSP, 8-state):
--EE--TTTHIIIIIT-SS-EEEEEE-TT-HHHHHHHHHHHHHHHHTTTTSEEEEEETTT-HHHHHHTT--SSSEEEEEETTEEEEEEES---HHHHHHHHGGG-/--EE--TTTHIIIIIT-SS-EEEEEE-TT-HHHHHHHHHHHHHHHHTTTTSEEEEEETTT-HHHHHHTT--SSSEEEEEETTEEEEEEES---HHHHHHHHGGG-

pLDDT: mean 97.22, std 2.13, range [88.38, 98.88]

Sequence (210 aa):
MANVFSEANFEDEVLKSDIPVLVDFWATWCGPCRMIAPIIDQLSTELAGKIKVGKVDVDANNGLAATYGVRTIPTLLIIKDGEIMDTMVGASSKDAIMQRLRPFMMANVFSEANFEDEVLKSDIPVLVDFWATWCGPCRMIAPIIDQLSTELAGKIKVGKVDVDANNGLAATYGVRTIPTLLIIKDGEIMDTMVGASSKDAIMQRLRPFM

Organism: Akkermansia muciniphila (strain ATCC BAA-835 / DSM 22959 / JCM 33894 / BCRC 81048 / CCUG 64013 / CIP 107961 / Muc) (NCBI:txid349741)